Protein 1T6S (pdb70)

InterPro domains:
  IPR005234 Chromosome segregation/condensation protein ScpB [PF04079] (11-171)
  IPR005234 Chromosome segregation/condensation protein ScpB [PIRSF019345] (2-206)
  IPR005234 Chromosome segregation/condensation protein ScpB [PTHR34298] (2-202)
  IPR005234 Chromosome segregation/condensation protein ScpB [TIGR00281] (8-176)
  IPR036388 Winged helix-like DNA-binding domain superfamily [G3DSA:1.10.10.10] (1-85)
  IPR036388 Winged helix-like DNA-binding domain superfamily [G3DSA:1.10.10.10] (86-183)
  IPR036390 Winged helix DNA-binding domain superfamily [SSF46785] (4-84)
  IPR036390 Winged helix DNA-binding domain superfamily [SSF46785] (88-162)

Sequence (324 aa):
MQEQRQQLLRSLEALIFSSEEPVNLQTLSQITAHKFTPSELQEAVDELNRDYEATGRTFRIHAIAGGYRFLTEPEFADLVRQLLAPVIQRRLSRSMLEVLAVVAWHQPVTKGEIQQIRGASPDYSIDRLLARGLIEVRGRADSPGRPLQYGTTEVFLDLFHLMQEQRQQLLRSLEALIFSSEEPVNLQTLSQITAHKFTPSELQEAVDELNRDYEATGRTFRIHAIAGGYRFLTEPEFADLVRQLLAPVIQRRLSRSMLEVLAVVAWHQPVTKGEIQQIRGASPDYSIDRLLARGLIEVRGRADSPGRPLQYGTTEVFLDLFHL

CATH classification: 1.10.10.10 (+1 more: 1.10.10.10)

Solvent-accessible surface area: 19396 Å² total; per-residue (Å²): 201,140,133,130,87,77,105,29,7,160,39,0,60,55,44,3,135,79,40,173,135,67,13,57,47,120,51,0,22,146,100,28,96,55,194,15,72,100,80,61,2,62,108,0,1,52,48,10,30,154,68,12,117,82,90,53,112,59,54,34,7,61,52,8,108,56,7,19,34,39,28,73,44,104,143,59,52,97,114,35,86,110,141,58,2,48,79,107,33,16,137,71,3,76,18,2,0,65,0,0,6,18,0,0,54,73,3,44,3,6,104,40,80,4,67,147,85,67,64,44,91,87,59,162,0,12,72,47,0,64,88,54,28,6,4,74,20,46,11,103,9,123,51,137,80,124,51,42,35,10,0,5,12,119,86,0,18,98,65,3,119,75,200,140,133,130,84,77,104,28,8,162,36,0,62,55,45,3,133,78,38,172,135,67,15,57,46,119,51,0,22,149,100,29,97,54,195,16,71,101,80,62,1,62,109,1,1,51,48,11,30,153,69,13,117,84,90,52,112,59,55,36,7,62,52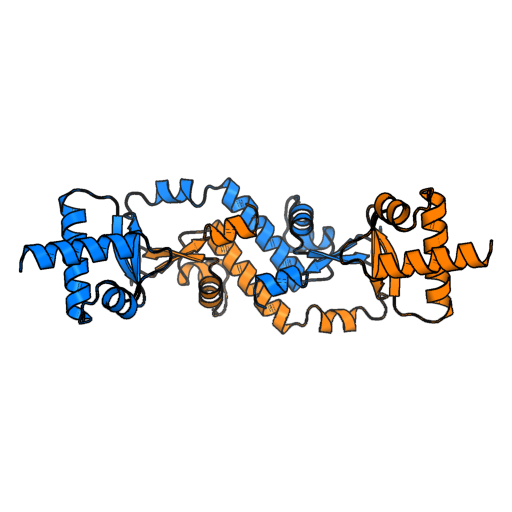,10,108,57,8,19,34,40,26,75,44,102,143,60,54,97,113,33,88,112,143,60,2,47,78,106,33,18,136,72,3,76,18,2,0,66,0,0,6,18,0,1,53,72,3,45,2,6,104,40,80,5,66,148,84,66,64,43,90,86,59,159,0,11,74,45,0,64,87,55,28,6,3,74,21,44,10,102,8,122,50,137,78,123,50,42,34,9,0,6,11,117,87,1,18,99,64,2,119,77

Foldseek 3Di:
DVVVLVVLLVLVCVPQAPDPDFAAPVRSCVVSVHPDDVVNVVVSQVVVQVVCVVVVHQWGWDQDPRGIHIDGHPVCVVVVCCVPPNPVNVVLVVLLVLLLVCQAPPPQAFPVRSCVVVVDPDDCSVVVCVVVQQKDWPAFDPDVPRGTGMHGDVVNCVVVVD/DVVLLVVLLVLVCVPQAPDPWFAAPVRSCVVSVHPDDVVNVVVSQVVVQVVCVVVVHQWGWDQDPRGIHIDGHPVCVVVVCCVPPNPVNVVLVVLLVLLLVCQAPVPQAFPVRSCVVVVDPDDCSVVVCVVVQQKDWPAFDPDVPRGTGMHGDVVNCVVVVD

Secondary structure (DSSP, 8-state):
-HHHHHHHHHHHHHHHHH-SS-B-HHHHHHHTT----HHHHHHHHHHHHHHHHHHT-SEEEEEETTEEEEEE-GGGHHHHHHHHS-HHHHHHHHHHHHHHHHHHHH-SEEHHHHHHHHT----SHHHHHHHTTSEEEEEE-SSTT--EEEEE-HHHHHHTT-/-HHHHHHHHHHHHHHHHH-SS-B-HHHHHHHHT----HHHHHHHHHHHHHHHHHHT-SEEEEEETTEEEEEE-GGGHHHHHHHHS-HHHHHHHHHHHHHHHHHHHH-SEEHHHHHHHHT----SHHHHHHHTTSEEEEEE-SSTT--EEEEE-HHHHHHTT-

Structure (mmCIF, N/CA/C/O backbone):
data_1T6S
#
_entry.id   1T6S
#
_cell.length_a   69.42
_cell.length_b   69.42
_cell.length_c   117.99
_cell.angle_alpha   90
_cell.angle_beta   90
_cell.angle_gamma   120
#
_symmetry.space_group_name_H-M   'P 62'
#
loop_
_entity.id
_entity.type
_entity.pdbx_description
1 polymer 'conserved hypothetical protein'
2 non-polymer 'NITRATE ION'
3 water water
#
loop_
_atom_site.group_PDB
_atom_site.id
_atom_site.type_symbol
_atom_site.label_atom_id
_atom_site.label_alt_id
_atom_site.label_comp_id
_atom_site.label_asym_id
_atom_site.label_entity_id
_atom_site.label_seq_id
_atom_site.pdbx_PDB_ins_code
_atom_site.Cartn_x
_atom_site.Cartn_y
_atom_site.Cartn_z
_atom_site.occupancy
_atom_site.B_iso_or_equiv
_atom_site.auth_seq_id
_atom_site.auth_comp_id
_atom_site.auth_asym_id
_atom_site.auth_atom_id
_atom_site.pdbx_PDB_model_num
ATOM 1 N N . MET A 1 1 ? -13.143 43.810 -6.727 1.00 73.50 1 MET A N 1
ATOM 2 C CA . MET A 1 1 ? -12.374 42.545 -6.930 1.00 73.81 1 MET A CA 1
ATOM 3 C C . MET A 1 1 ? -11.264 42.374 -5.902 1.00 72.49 1 MET A C 1
ATOM 4 O O . MET A 1 1 ? -10.648 41.309 -5.815 1.00 72.23 1 MET A O 1
ATOM 9 N N . GLN A 1 2 ? -11.012 43.422 -5.123 1.00 62.47 2 GLN A N 1
ATOM 10 C CA . GLN A 1 2 ? -9.984 43.377 -4.087 1.00 60.18 2 GLN A CA 1
ATOM 11 C C . GLN A 1 2 ? -10.420 42.391 -3.018 1.00 58.62 2 GLN A C 1
ATOM 12 O O . GLN A 1 2 ? -9.664 41.499 -2.646 1.00 57.93 2 GLN A O 1
ATOM 18 N N . GLU A 1 3 ? -11.649 42.563 -2.530 1.00 58.52 3 GLU A N 1
ATOM 19 C CA . GLU A 1 3 ? -12.207 41.694 -1.492 1.00 56.57 3 GLU A CA 1
ATOM 20 C C . GLU A 1 3 ? -12.230 40.232 -1.909 1.00 54.57 3 GLU A C 1
ATOM 21 O O . GLU A 1 3 ? -11.879 39.352 -1.119 1.00 53.69 3 GLU A O 1
ATOM 27 N N . GLN A 1 4 ? -12.665 39.985 -3.144 1.00 47.29 4 GLN A N 1
ATOM 28 C CA . GLN A 1 4 ? -12.727 38.630 -3.687 1.00 46.32 4 GLN A CA 1
ATOM 29 C C . GLN A 1 4 ? -11.311 38.059 -3.719 1.00 45.00 4 GLN A C 1
ATOM 30 O O . GLN A 1 4 ? -11.085 36.899 -3.367 1.00 43.22 4 GLN A O 1
ATOM 36 N N . ARG A 1 5 ? -10.352 38.885 -4.128 1.00 47.58 5 ARG A N 1
ATOM 37 C CA . ARG A 1 5 ? -8.965 38.445 -4.175 1.00 46.87 5 ARG A CA 1
ATOM 38 C C . ARG A 1 5 ? -8.519 38.109 -2.742 1.00 45.34 5 ARG A C 1
ATOM 39 O O . ARG A 1 5 ? -7.921 37.059 -2.501 1.00 43.21 5 ARG A O 1
ATOM 47 N N . GLN A 1 6 ? -8.852 38.973 -1.786 1.00 41.24 6 GLN A N 1
ATOM 48 C CA . GLN A 1 6 ? -8.449 38.744 -0.404 1.00 40.91 6 GLN A CA 1
ATOM 49 C C . GLN A 1 6 ? -9.104 37.499 0.201 1.00 39.22 6 GLN A C 1
ATOM 50 O O . GLN A 1 6 ? -8.480 36.774 0.972 1.00 36.60 6 GLN A O 1
ATOM 56 N N . GLN A 1 7 ? -10.360 37.258 -0.157 1.00 38.53 7 GLN A N 1
ATOM 57 C CA . GLN A 1 7 ? -11.073 36.103 0.355 1.00 39.13 7 GLN A CA 1
ATOM 58 C C . GLN A 1 7 ? -10.479 34.829 -0.261 1.00 36.04 7 GLN A C 1
ATOM 59 O O . GLN A 1 7 ? -10.327 33.816 0.412 1.00 33.76 7 GLN A O 1
ATOM 65 N N . LEU A 1 8 ? -10.135 34.897 -1.542 1.00 36.49 8 LEU A N 1
ATOM 66 C CA . LEU A 1 8 ? -9.537 33.770 -2.233 1.00 35.61 8 LEU A CA 1
ATOM 67 C C . LEU A 1 8 ? -8.177 33.478 -1.597 1.00 33.80 8 LEU A C 1
ATOM 68 O O . LEU A 1 8 ? -7.767 32.321 -1.458 1.00 30.60 8 LEU A O 1
ATOM 73 N N . LEU A 1 9 ? -7.479 34.539 -1.210 1.00 34.55 9 LEU A N 1
ATOM 74 C CA . LEU A 1 9 ? -6.170 34.385 -0.603 1.00 35.75 9 LEU A CA 1
ATOM 75 C C . LEU A 1 9 ? -6.342 33.699 0.755 1.00 35.13 9 LEU A C 1
ATOM 76 O O . LEU A 1 9 ? -5.593 32.773 1.090 1.00 31.09 9 LEU A O 1
ATOM 81 N N . ARG A 1 10 ? -7.343 34.137 1.516 1.00 29.28 10 ARG A N 1
ATOM 82 C CA . ARG A 1 10 ? -7.640 33.548 2.822 1.00 30.72 10 ARG A CA 1
ATOM 83 C C . ARG A 1 10 ? -8.016 32.067 2.700 1.00 27.83 10 ARG A C 1
ATOM 84 O O . ARG A 1 10 ? -7.635 31.237 3.541 1.00 28.09 10 ARG A O 1
ATOM 92 N N . SER A 1 11 ? -8.758 31.735 1.651 1.00 30.77 11 SER A N 1
ATOM 93 C CA . SER A 1 11 ? -9.140 30.341 1.418 1.00 29.05 11 SER A CA 1
ATOM 94 C C . SER A 1 11 ? -7.899 29.485 1.131 1.00 29.38 11 SER A C 1
ATOM 95 O O . SER A 1 11 ? -7.788 28.359 1.612 1.00 26.15 11 SER A O 1
ATOM 98 N N . LEU A 1 12 ? -6.976 30.008 0.328 1.00 27.96 12 LEU A N 1
ATOM 99 C CA . LEU A 1 12 ? -5.763 29.257 0.035 1.00 29.37 12 LEU A CA 1
ATOM 100 C C . LEU A 1 12 ? -5.010 29.001 1.330 1.00 27.49 12 LEU A C 1
ATOM 101 O O . LEU A 1 12 ? -4.546 27.883 1.583 1.00 28.29 12 LEU A O 1
ATOM 106 N N . GLU A 1 13 ? -4.873 30.038 2.149 1.00 27.54 13 GLU A N 1
ATOM 107 C CA . GLU A 1 13 ? -4.173 29.887 3.419 1.00 28.62 13 GLU A CA 1
ATOM 108 C C . GLU A 1 13 ? -4.787 28.783 4.282 1.00 28.47 13 GLU A C 1
ATOM 109 O O . GLU A 1 13 ? -4.078 27.894 4.797 1.00 28.08 13 GLU A O 1
ATOM 115 N N . ALA A 1 14 ? -6.106 28.841 4.434 1.00 25.50 14 ALA A N 1
ATOM 116 C CA . ALA A 1 14 ? -6.830 27.852 5.247 1.00 27.83 14 ALA A CA 1
ATOM 117 C C . ALA A 1 14 ? -6.653 26.424 4.726 1.00 25.47 14 ALA A C 1
ATOM 118 O O . ALA A 1 14 ? -6.497 25.495 5.509 1.00 25.59 14 ALA A O 1
ATOM 120 N N . LEU A 1 15 ? -6.682 26.254 3.406 1.00 27.84 15 LEU A N 1
ATOM 121 C CA . LEU A 1 15 ? -6.522 24.921 2.822 1.00 27.64 15 LEU A CA 1
ATOM 122 C C . LEU A 1 15 ? -5.089 24.403 3.016 1.00 27.82 15 LEU A C 1
ATOM 123 O O . LEU A 1 15 ? -4.880 23.290 3.510 1.00 27.87 15 LEU A O 1
ATOM 128 N N . ILE A 1 16 ? -4.103 25.218 2.649 1.00 25.86 16 ILE A N 1
ATOM 129 C CA . ILE A 1 16 ? -2.709 24.818 2.800 1.00 26.86 16 ILE A CA 1
ATOM 130 C C . ILE A 1 16 ? -2.385 24.585 4.276 1.00 28.13 16 ILE A C 1
ATOM 131 O O . ILE A 1 16 ? -1.676 23.644 4.637 1.00 28.22 16 ILE A O 1
ATOM 136 N N . PHE A 1 17 ? -2.920 25.435 5.139 1.00 26.89 17 PHE A N 1
ATOM 137 C CA . PHE A 1 17 ? -2.685 25.283 6.562 1.00 29.01 17 PHE A CA 1
ATOM 138 C C . PHE A 1 17 ? -3.323 24.013 7.142 1.00 29.35 17 PHE A C 1
ATOM 139 O O . PHE A 1 17 ? -2.708 23.335 7.954 1.00 30.72 17 PHE A O 1
ATOM 147 N N . SER A 1 18 ? -4.549 23.699 6.730 1.00 32.61 18 SER A N 1
ATOM 148 C CA . SER A 1 18 ? -5.269 22.523 7.218 1.00 34.78 18 SER A CA 1
ATOM 149 C C . SER A 1 18 ? -4.759 21.187 6.690 1.00 35.20 18 SER A C 1
ATOM 150 O O . SER A 1 18 ? -4.947 20.146 7.326 1.00 33.33 18 SER A O 1
ATOM 153 N N . SER A 1 19 ? -4.153 21.228 5.507 1.00 32.85 19 SER A N 1
ATOM 154 C CA . SER A 1 19 ? -3.644 20.048 4.828 1.00 31.07 19 SER A CA 1
ATOM 155 C C . SER A 1 19 ? -2.753 19.170 5.672 1.00 32.69 19 SER A C 1
ATOM 156 O O . SER A 1 19 ? -1.875 19.648 6.389 1.00 30.50 19 SER A O 1
ATOM 159 N N . GLU A 1 20 ? -2.981 17.868 5.577 1.00 36.64 20 GLU A N 1
ATOM 160 C CA . GLU A 1 20 ? -2.172 16.934 6.329 1.00 39.84 20 GLU A CA 1
ATOM 161 C C . GLU A 1 20 ? -1.204 16.325 5.326 1.00 41.32 20 GLU A C 1
ATOM 162 O O . GLU A 1 20 ? -0.504 15.360 5.621 1.00 43.95 20 GLU A O 1
ATOM 168 N N . GLU A 1 21 ? -1.175 16.930 4.136 1.00 4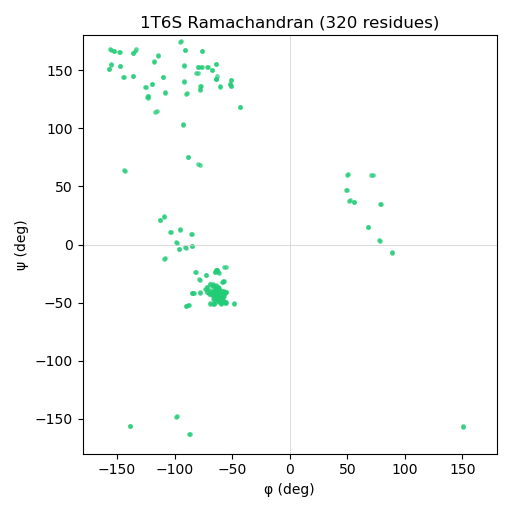2.50 21 GLU A N 1
ATOM 169 C CA . GLU A 1 21 ? -0.290 16.542 3.026 1.00 43.16 21 GLU A CA 1
ATOM 170 C C . GLU A 1 21 ? -0.106 17.746 2.095 1.00 41.14 21 GLU A C 1
ATOM 171 O O . GLU A 1 21 ? -0.984 18.598 2.007 1.00 41.62 21 GLU A O 1
ATOM 177 N N . PRO A 1 22 ? 1.044 17.839 1.399 1.00 38.36 22 PRO A N 1
ATOM 178 C CA . PRO A 1 22 ? 1.273 18.963 0.477 1.00 36.83 22 PRO A CA 1
ATOM 179 C C . PRO A 1 22 ? 0.073 19.053 -0.473 1.00 35.09 22 PRO A C 1
ATOM 180 O O . PRO A 1 22 ? -0.431 18.026 -0.945 1.00 32.56 22 PRO A O 1
ATOM 184 N N . VAL A 1 23 ? -0.389 20.270 -0.747 1.00 33.04 23 VAL A N 1
ATOM 185 C CA . VAL A 1 23 ? -1.556 20.451 -1.614 1.00 31.39 23 VAL A CA 1
ATOM 186 C C . VAL A 1 23 ? -1.128 21.026 -2.948 1.00 29.28 23 VAL A C 1
ATOM 187 O O . VAL A 1 23 ? -0.427 22.028 -2.989 1.00 28.70 23 VAL A O 1
ATOM 191 N N . ASN A 1 24 ? -1.591 20.423 -4.036 1.00 29.36 24 ASN A N 1
ATOM 192 C CA . ASN A 1 24 ? -1.223 20.891 -5.356 1.00 30.43 24 ASN A CA 1
ATOM 193 C C . ASN A 1 24 ? -2.210 21.855 -6.000 1.00 30.13 24 ASN A C 1
ATOM 194 O O . ASN A 1 24 ? -3.301 22.112 -5.484 1.00 29.50 24 ASN A O 1
ATOM 199 N N . LEU A 1 25 ? -1.806 22.374 -7.153 1.00 27.01 25 LEU A N 1
ATOM 200 C CA . LEU A 1 25 ? -2.617 23.300 -7.929 1.00 28.53 25 LEU A CA 1
ATOM 201 C C . LEU A 1 25 ? -3.989 22.708 -8.292 1.00 27.28 25 LEU A C 1
ATOM 202 O O . LEU A 1 25 ? -4.999 23.412 -8.280 1.00 27.34 25 LEU A O 1
ATOM 207 N N . GLN A 1 26 ? -4.024 21.426 -8.650 1.00 30.17 26 GLN A N 1
ATOM 208 C CA . GLN A 1 26 ? -5.288 20.784 -9.022 1.00 30.28 26 GLN A CA 1
ATOM 209 C C . GLN A 1 26 ? -6.301 20.787 -7.876 1.00 32.12 26 GLN A C 1
ATOM 210 O O . GLN A 1 26 ? -7.467 21.129 -8.061 1.00 33.36 26 GLN A O 1
ATOM 216 N N . THR A 1 27 ? -5.843 20.397 -6.694 1.00 30.43 27 THR A N 1
ATOM 217 C CA . THR A 1 27 ? -6.701 20.347 -5.526 1.00 31.35 27 THR A CA 1
ATOM 218 C C . THR A 1 27 ? -7.161 21.738 -5.088 1.00 31.08 27 THR A C 1
ATOM 219 O O . THR A 1 27 ? -8.347 21.956 -4.825 1.00 28.54 27 THR A O 1
ATOM 223 N N . LEU A 1 28 ? -6.230 22.681 -5.008 1.00 31.00 28 LEU A N 1
ATOM 224 C CA . LEU A 1 28 ? -6.591 24.037 -4.613 1.00 31.59 28 LEU A CA 1
ATOM 225 C C . LEU A 1 28 ? -7.581 24.705 -5.580 1.00 30.77 28 LEU A C 1
ATOM 226 O O . LEU A 1 28 ? -8.465 25.444 -5.140 1.00 33.32 28 LEU A O 1
ATOM 231 N N . SER A 1 29 ? -7.443 24.464 -6.884 1.00 27.50 29 SER A N 1
ATOM 232 C CA . SER A 1 29 ? -8.360 25.068 -7.860 1.00 28.57 29 SER A CA 1
ATOM 233 C C . SER A 1 29 ? -9.758 24.420 -7.791 1.00 27.94 29 SER A C 1
ATOM 234 O O . SER A 1 29 ? -10.770 25.100 -7.958 1.00 27.99 29 SER A O 1
ATOM 237 N N . GLN A 1 30 ? -9.811 23.115 -7.546 1.00 30.46 30 GLN A N 1
ATOM 238 C CA . GLN A 1 30 ? -11.100 22.424 -7.471 1.00 33.75 30 GLN A CA 1
ATOM 239 C C . GLN A 1 30 ? -11.902 22.860 -6.258 1.00 34.43 30 GLN A C 1
ATOM 240 O O . GLN A 1 30 ? -13.103 23.095 -6.353 1.00 36.54 30 GLN A O 1
ATOM 246 N N . ILE A 1 31 ? -11.243 22.976 -5.111 1.00 36.87 31 ILE A N 1
ATOM 247 C CA . ILE A 1 31 ? -11.957 23.352 -3.893 1.00 36.84 31 ILE A CA 1
ATOM 248 C C . ILE A 1 31 ? -12.383 24.825 -3.842 1.00 36.97 31 ILE A C 1
ATOM 249 O O . ILE A 1 31 ? -13.475 25.141 -3.375 1.00 38.27 31 ILE A O 1
ATOM 254 N N . THR A 1 32 ? -11.538 25.721 -4.337 1.00 31.82 32 THR A N 1
ATOM 255 C CA . THR A 1 32 ? -11.867 27.143 -4.333 1.00 30.97 32 THR A CA 1
ATOM 256 C C . THR A 1 32 ? -12.698 27.510 -5.563 1.00 31.38 32 THR A C 1
ATOM 257 O O . THR A 1 32 ? -13.104 28.660 -5.734 1.00 32.29 32 THR A O 1
ATOM 261 N N . ALA A 1 33 ? -12.957 26.519 -6.413 1.00 37.52 33 ALA A N 1
ATOM 262 C CA . ALA A 1 33 ? -13.719 26.731 -7.635 1.00 39.04 33 ALA A CA 1
ATOM 263 C C . ALA A 1 33 ? -13.125 27.903 -8.421 1.00 40.25 33 ALA A C 1
ATOM 264 O O . ALA A 1 33 ? -13.863 28.698 -9.011 1.00 40.91 33 ALA A O 1
ATOM 266 N N . HIS A 1 34 ? -11.795 28.006 -8.409 1.00 33.68 34 HIS A N 1
ATOM 267 C CA . HIS A 1 34 ? -11.061 29.052 -9.137 1.00 35.20 34 HIS A CA 1
ATOM 268 C C . HIS A 1 34 ? -10.057 28.392 -10.085 1.00 34.51 34 HIS A C 1
ATOM 269 O O . HIS A 1 34 ? -9.248 27.570 -9.651 1.00 32.24 34 HIS A O 1
ATOM 276 N N . LYS A 1 35 ? -10.115 28.757 -11.367 1.00 36.86 35 LYS A N 1
ATOM 277 C CA . LYS A 1 35 ? -9.215 28.202 -12.377 1.00 37.87 35 LYS A CA 1
ATOM 278 C C . LYS A 1 35 ? -7.818 28.823 -12.343 1.00 39.35 35 LYS A C 1
ATOM 279 O O . LYS A 1 35 ? -7.417 29.547 -13.261 1.00 38.44 35 LYS A O 1
ATOM 285 N N . PHE A 1 36 ? -7.088 28.524 -11.276 1.00 38.87 36 PHE A N 1
ATOM 286 C CA . PHE A 1 36 ? -5.729 29.013 -11.082 1.00 39.93 36 PHE A CA 1
ATOM 287 C C . PHE A 1 36 ? -4.741 28.593 -12.145 1.00 40.02 36 PHE A C 1
ATOM 288 O O . PHE A 1 36 ? -4.713 27.433 -12.539 1.00 41.08 36 PHE A O 1
ATOM 296 N N . THR A 1 37 ? -3.919 29.541 -12.592 1.00 39.38 37 THR A N 1
ATOM 297 C CA . THR A 1 37 ? -2.853 29.233 -13.537 1.00 39.82 37 THR A CA 1
ATOM 298 C C . THR A 1 37 ? -1.672 28.930 -12.592 1.00 40.67 37 THR A C 1
ATOM 299 O O . THR A 1 37 ? -1.653 29.396 -11.450 1.00 39.57 37 THR A O 1
ATOM 303 N N . PRO A 1 38 ? -0.697 28.122 -13.036 1.00 45.47 38 PRO A N 1
ATOM 304 C CA . PRO A 1 38 ? 0.443 27.812 -12.164 1.00 44.96 38 PRO A CA 1
ATOM 305 C C . PRO A 1 38 ? 1.185 29.060 -11.703 1.00 45.28 38 PRO A C 1
ATOM 306 O O . PRO A 1 38 ? 1.726 29.112 -10.593 1.00 42.95 38 PRO A O 1
ATOM 310 N N . SER A 1 39 ? 1.181 30.079 -12.551 1.00 38.99 39 SER A N 1
ATOM 311 C CA . SER A 1 39 ? 1.844 31.318 -12.228 1.00 39.75 39 SER A CA 1
ATOM 312 C C . SER A 1 39 ? 0.996 32.141 -11.256 1.00 38.77 39 SER A C 1
ATOM 313 O O . SER A 1 39 ? 1.517 32.744 -10.310 1.00 36.68 39 SER A O 1
ATOM 316 N N . GLU A 1 40 ? -0.314 32.164 -11.488 1.00 35.14 40 GLU A N 1
ATOM 317 C CA . GLU A 1 40 ? -1.224 32.903 -10.616 1.00 34.38 40 GLU A CA 1
ATOM 318 C C . GLU A 1 40 ? -1.208 32.327 -9.201 1.00 33.04 40 GLU A C 1
ATOM 319 O O . GLU A 1 40 ? -1.217 33.075 -8.228 1.00 31.45 40 GLU A O 1
ATOM 325 N N . LEU A 1 41 ? -1.149 30.999 -9.083 1.00 34.94 41 LEU A N 1
ATOM 326 C CA . LEU A 1 41 ? -1.147 30.362 -7.763 1.00 33.22 41 LEU A CA 1
ATOM 327 C C . LEU A 1 41 ? 0.108 30.706 -6.975 1.00 31.80 41 LEU A C 1
ATOM 328 O O . LEU A 1 41 ? 0.051 30.986 -5.776 1.00 30.00 41 LEU A O 1
ATOM 333 N N . GLN A 1 42 ? 1.250 30.663 -7.646 1.00 33.30 42 GLN A N 1
ATOM 334 C CA . GLN A 1 42 ? 2.512 30.970 -6.987 1.00 33.62 42 GLN A CA 1
ATOM 335 C C . GLN A 1 42 ? 2.541 32.421 -6.522 1.00 33.48 42 GLN A C 1
ATOM 336 O O . GLN A 1 42 ? 3.120 32.734 -5.480 1.00 33.25 42 GLN A O 1
ATOM 342 N N . GLU A 1 43 ? 1.915 33.297 -7.312 1.00 34.73 43 GLU A N 1
ATOM 343 C CA . GLU A 1 43 ? 1.835 34.734 -7.017 1.00 34.46 43 GLU A CA 1
ATOM 344 C C . GLU A 1 43 ? 0.976 34.973 -5.777 1.00 33.12 43 GLU A C 1
ATOM 345 O O . GLU A 1 43 ? 1.245 35.880 -4.993 1.00 30.65 43 GLU A O 1
ATOM 351 N N . ALA A 1 44 ? -0.067 34.163 -5.603 1.00 31.81 44 ALA A N 1
ATOM 352 C CA . ALA A 1 44 ? -0.943 34.303 -4.441 1.00 30.44 44 ALA A CA 1
ATOM 353 C C . ALA A 1 44 ? -0.176 33.815 -3.220 1.00 29.33 44 ALA A C 1
ATOM 354 O O . ALA A 1 44 ? -0.248 34.409 -2.147 1.00 29.70 44 ALA A O 1
ATOM 356 N N . VAL A 1 45 ? 0.565 32.727 -3.392 1.00 28.56 45 VAL A N 1
ATOM 357 C CA . VAL A 1 45 ? 1.353 32.175 -2.308 1.00 28.67 45 VAL A CA 1
ATOM 358 C C . VAL A 1 45 ? 2.433 33.174 -1.898 1.00 29.04 45 VAL A C 1
ATOM 359 O O . VAL A 1 45 ? 2.690 33.341 -0.711 1.00 28.49 45 VAL A O 1
ATOM 363 N N . ASP A 1 46 ? 3.059 33.836 -2.877 1.00 30.24 46 ASP A N 1
ATOM 364 C CA . ASP A 1 46 ? 4.092 34.839 -2.581 1.00 30.82 46 ASP A CA 1
ATOM 365 C C . ASP A 1 46 ? 3.523 35.961 -1.715 1.00 30.60 46 ASP A C 1
ATOM 366 O O . ASP A 1 46 ? 4.178 36.403 -0.771 1.00 33.08 46 ASP A O 1
ATOM 371 N N . GLU A 1 47 ? 2.314 36.423 -2.037 1.00 31.05 47 GLU A N 1
ATOM 372 C CA . GLU A 1 47 ? 1.683 37.493 -1.262 1.00 33.30 47 GLU A CA 1
ATOM 373 C C . GLU A 1 47 ? 1.485 37.077 0.196 1.00 33.85 47 GLU A C 1
ATOM 374 O O . GLU A 1 47 ? 1.784 37.848 1.112 1.00 32.80 47 GLU A O 1
ATOM 380 N N . LEU A 1 48 ? 0.993 35.856 0.409 1.00 29.73 48 LEU A N 1
ATOM 381 C CA . LEU A 1 48 ? 0.791 35.360 1.764 1.00 28.53 48 LEU A CA 1
ATOM 382 C C . LEU A 1 48 ? 2.147 35.357 2.483 1.00 28.18 48 LEU A C 1
ATOM 383 O O . LEU A 1 48 ? 2.263 35.866 3.601 1.00 30.07 48 LEU A O 1
ATOM 388 N N . ASN A 1 49 ? 3.165 34.778 1.851 1.00 26.28 49 ASN A N 1
ATOM 389 C CA . ASN A 1 49 ? 4.497 34.739 2.460 1.00 28.55 49 ASN A CA 1
ATOM 390 C C . ASN A 1 49 ? 4.995 36.159 2.755 1.00 29.29 49 ASN A C 1
ATOM 391 O O . ASN A 1 49 ? 5.716 36.378 3.731 1.00 28.65 49 ASN A O 1
ATOM 396 N N . ARG A 1 50 ? 4.611 37.125 1.923 1.00 37.24 50 ARG A N 1
ATOM 397 C CA . ARG A 1 50 ? 5.016 38.504 2.181 1.00 38.40 50 ARG A CA 1
ATOM 398 C C . ARG A 1 50 ? 4.333 39.005 3.459 1.00 38.90 50 ARG A C 1
ATOM 399 O O . ARG A 1 50 ? 4.960 39.691 4.277 1.00 38.75 50 ARG A O 1
ATOM 407 N N . ASP A 1 51 ? 3.064 38.648 3.652 1.00 35.68 51 ASP A N 1
ATOM 408 C CA . ASP A 1 51 ? 2.341 39.049 4.864 1.00 37.19 51 ASP A CA 1
ATOM 409 C C . ASP A 1 51 ? 2.922 38.391 6.118 1.00 35.75 51 ASP A C 1
ATOM 410 O O . ASP A 1 51 ? 2.919 38.993 7.199 1.00 34.01 51 ASP A O 1
ATOM 415 N N . TYR A 1 52 ? 3.397 37.150 5.975 1.00 33.90 52 TYR A N 1
ATOM 416 C CA . TYR A 1 52 ? 3.999 36.416 7.102 1.00 32.79 52 TYR A CA 1
ATOM 417 C C . TYR A 1 52 ? 5.279 37.134 7.516 1.00 32.93 52 TYR A C 1
ATOM 418 O O . TYR A 1 52 ? 5.557 37.310 8.704 1.00 34.94 52 TYR A O 1
ATOM 427 N N . GLU A 1 53 ? 6.062 37.536 6.523 1.00 29.85 53 GLU A N 1
ATOM 428 C CA . GLU A 1 53 ? 7.297 38.260 6.784 1.00 30.77 53 GLU A CA 1
ATOM 429 C C . GLU A 1 53 ? 6.979 39.599 7.456 1.00 29.57 53 GLU A C 1
ATOM 430 O O . GLU A 1 53 ? 7.628 39.985 8.420 1.00 30.64 53 GLU A O 1
ATOM 436 N N . ALA A 1 54 ? 5.960 40.279 6.942 1.00 36.22 54 ALA A N 1
ATOM 437 C CA . ALA A 1 54 ? 5.524 41.583 7.437 1.00 36.67 54 ALA A CA 1
ATOM 438 C C . ALA A 1 54 ? 5.017 41.610 8.881 1.00 37.39 54 ALA A C 1
ATOM 439 O O . ALA A 1 54 ? 5.345 42.529 9.639 1.00 36.67 54 ALA A O 1
ATOM 441 N N . THR A 1 55 ? 4.212 40.615 9.248 1.00 32.09 55 THR A N 1
ATOM 442 C CA . THR A 1 55 ? 3.634 40.530 10.583 1.00 31.54 55 THR A CA 1
ATOM 443 C C . THR A 1 55 ? 4.501 39.753 11.585 1.00 31.21 55 THR A C 1
ATOM 444 O O . THR A 1 55 ? 4.156 39.649 12.759 1.00 32.43 55 THR A O 1
ATOM 448 N N . GLY A 1 56 ? 5.624 39.213 11.125 1.00 32.69 56 GLY A N 1
ATOM 449 C CA . GLY A 1 56 ? 6.515 38.504 12.023 1.00 33.13 56 GLY A CA 1
ATOM 450 C C . GLY A 1 56 ? 6.135 37.080 12.383 1.00 33.55 56 GLY A C 1
ATOM 451 O O . GLY A 1 56 ? 6.389 36.642 13.506 1.00 32.71 56 GLY A O 1
ATOM 452 N N . ARG A 1 57 ? 5.540 36.359 11.437 1.00 33.20 57 ARG A N 1
ATOM 453 C CA . ARG A 1 57 ? 5.146 34.966 11.656 1.00 33.44 57 ARG A CA 1
ATOM 454 C C . ARG A 1 57 ? 6.384 34.066 11.590 1.00 32.68 57 ARG A C 1
ATOM 455 O O . ARG A 1 57 ? 7.366 34.384 10.921 1.00 30.51 57 ARG A O 1
ATOM 463 N N . THR A 1 58 ? 6.330 32.935 12.284 1.00 31.45 58 THR A N 1
ATOM 464 C CA . THR A 1 58 ? 7.465 32.017 12.335 1.00 31.32 58 THR A CA 1
ATOM 465 C C . THR A 1 58 ? 7.414 30.873 11.323 1.00 30.62 58 THR A C 1
ATOM 466 O O . THR A 1 58 ? 8.184 29.916 11.418 1.00 30.77 58 THR A O 1
ATOM 470 N N . PHE A 1 59 ? 6.509 30.980 10.356 1.00 31.24 59 PHE A N 1
ATOM 471 C CA . PHE A 1 59 ? 6.359 29.952 9.332 1.00 31.32 59 PHE A CA 1
ATOM 472 C C . PHE A 1 59 ? 6.208 30.550 7.933 1.00 31.94 59 PHE A C 1
ATOM 473 O O . PHE A 1 59 ? 5.936 31.747 7.776 1.00 31.97 59 PHE A O 1
ATOM 481 N N . ARG A 1 60 ? 6.387 29.705 6.923 1.00 28.72 60 ARG A N 1
ATOM 482 C CA . ARG A 1 60 ? 6.281 30.124 5.520 1.00 30.32 60 ARG A CA 1
ATOM 483 C C . ARG A 1 60 ? 5.753 28.989 4.677 1.00 30.81 60 ARG A C 1
ATOM 484 O O . ARG A 1 60 ? 5.941 27.820 5.015 1.00 30.60 60 ARG A O 1
ATOM 492 N N . ILE A 1 61 ? 5.100 29.340 3.573 1.00 29.27 61 ILE A N 1
ATOM 493 C CA . ILE A 1 61 ? 4.604 28.339 2.641 1.00 29.64 61 ILE A CA 1
ATOM 494 C C . ILE A 1 61 ? 5.720 28.054 1.616 1.00 30.37 61 ILE A C 1
ATOM 495 O O . ILE A 1 61 ? 6.306 28.971 1.032 1.00 28.82 61 ILE A O 1
ATOM 500 N N . HIS A 1 62 ? 6.004 26.769 1.423 1.00 29.14 62 HIS A N 1
ATOM 501 C CA . HIS A 1 62 ? 7.026 26.293 0.500 1.00 32.36 62 HIS A CA 1
ATOM 502 C C . HIS A 1 62 ? 6.454 25.393 -0.601 1.00 33.65 62 HIS A C 1
ATOM 503 O O . HIS A 1 62 ? 5.610 24.515 -0.353 1.00 33.45 62 HIS A O 1
ATOM 510 N N . ALA A 1 63 ? 6.940 25.607 -1.817 1.00 39.47 63 ALA A N 1
ATOM 511 C CA . ALA A 1 63 ? 6.531 24.821 -2.969 1.00 42.62 63 ALA A CA 1
ATOM 512 C C . ALA A 1 63 ? 7.532 23.683 -3.092 1.00 44.56 63 ALA A C 1
ATOM 513 O O . ALA A 1 63 ? 8.659 23.892 -3.550 1.00 44.73 63 ALA A O 1
ATOM 515 N N . ILE A 1 64 ? 7.139 22.487 -2.668 1.00 39.63 64 ILE A N 1
ATOM 516 C CA . ILE A 1 64 ? 8.035 21.334 -2.759 1.00 42.39 64 ILE A CA 1
ATOM 517 C C . ILE A 1 64 ? 7.446 20.304 -3.717 1.00 43.46 64 ILE A C 1
ATOM 518 O O . ILE A 1 64 ? 6.386 19.745 -3.451 1.00 43.38 64 ILE A O 1
ATOM 523 N N . ALA A 1 65 ? 8.126 20.072 -4.840 1.00 54.80 65 ALA A N 1
ATOM 524 C CA . ALA A 1 65 ? 7.677 19.092 -5.838 1.00 55.47 65 ALA A CA 1
ATOM 525 C C . ALA A 1 65 ? 6.207 19.218 -6.243 1.00 55.83 65 ALA A C 1
ATOM 526 O O . ALA A 1 65 ? 5.482 18.217 -6.297 1.00 56.22 65 ALA A O 1
ATOM 528 N N . GLY A 1 66 ? 5.765 20.439 -6.523 1.00 59.64 66 GLY A N 1
ATOM 529 C CA . GLY A 1 66 ? 4.385 20.631 -6.930 1.00 58.42 66 GLY A CA 1
ATOM 530 C C . GLY A 1 66 ? 3.353 20.608 -5.816 1.00 57.81 66 GLY A C 1
ATOM 531 O O . GLY A 1 66 ? 2.156 20.687 -6.095 1.00 59.72 66 GLY A O 1
ATOM 532 N N . GLY A 1 67 ? 3.800 20.485 -4.566 1.00 47.29 67 GLY A N 1
ATOM 533 C CA . GLY A 1 67 ? 2.886 20.486 -3.436 1.00 43.25 67 GLY A CA 1
ATOM 534 C C . GLY A 1 67 ? 3.256 21.593 -2.458 1.00 40.87 67 GLY A C 1
ATOM 535 O O . GLY A 1 67 ? 4.417 21.698 -2.054 1.00 39.71 67 GLY A O 1
ATOM 536 N N . TYR A 1 68 ? 2.295 22.436 -2.085 1.00 33.97 68 TYR A N 1
ATOM 537 C CA . TYR A 1 68 ? 2.585 23.512 -1.137 1.00 34.16 68 TYR A CA 1
ATOM 538 C C . TYR A 1 68 ? 2.317 23.080 0.298 1.00 32.02 68 TYR A C 1
ATOM 539 O O . TYR A 1 68 ? 1.343 22.383 0.566 1.00 29.97 68 TYR A O 1
ATOM 548 N N . ARG A 1 69 ? 3.186 23.487 1.218 1.00 29.50 69 ARG A N 1
ATOM 549 C CA . ARG A 1 69 ? 2.982 23.179 2.639 1.00 31.26 69 ARG A CA 1
ATOM 550 C C . ARG A 1 69 ? 3.695 24.216 3.496 1.00 30.30 69 ARG A C 1
ATOM 551 O O . ARG A 1 69 ? 4.644 24.857 3.048 1.00 30.44 69 ARG A O 1
ATOM 559 N N . PHE A 1 70 ? 3.219 24.385 4.722 1.00 33.15 70 PHE A N 1
ATOM 560 C CA . PHE A 1 70 ? 3.827 25.304 5.671 1.00 34.21 70 PHE A CA 1
ATOM 561 C C . PHE A 1 70 ? 5.020 24.622 6.305 1.00 36.09 70 PHE A C 1
ATOM 562 O O . PHE A 1 70 ? 5.020 23.403 6.487 1.00 38.11 70 PHE A O 1
ATOM 570 N N . LEU A 1 71 ? 6.033 25.410 6.637 1.00 32.85 71 LEU A N 1
ATOM 571 C CA . LEU A 1 71 ? 7.234 24.917 7.316 1.00 32.68 71 LEU A CA 1
ATOM 572 C C . LEU A 1 71 ? 7.669 26.035 8.264 1.00 32.30 71 LEU A C 1
ATOM 573 O O . LEU A 1 71 ? 7.512 27.212 7.934 1.00 30.99 71 LEU A O 1
ATOM 578 N N . THR A 1 72 ? 8.183 25.690 9.443 1.00 29.30 72 THR A N 1
ATOM 579 C CA . THR A 1 72 ? 8.632 26.732 10.370 1.00 33.12 72 THR A CA 1
ATOM 580 C C . THR A 1 72 ? 10.012 27.221 9.923 1.00 32.55 72 THR A C 1
ATOM 581 O O . THR A 1 72 ? 10.762 26.484 9.283 1.00 31.64 72 THR A O 1
ATOM 585 N N . GLU A 1 73 ? 10.323 28.466 10.260 1.00 32.56 73 GLU A N 1
ATOM 586 C CA . GLU A 1 73 ? 11.582 29.101 9.895 1.00 35.58 73 GLU A CA 1
ATOM 587 C C . GLU A 1 73 ? 12.807 28.431 10.524 1.00 36.16 73 GLU A C 1
ATOM 588 O O . GLU A 1 73 ? 12.770 27.989 11.671 1.00 34.12 73 GLU A O 1
ATOM 594 N N . PRO A 1 74 ? 13.920 28.359 9.771 1.00 43.76 74 PRO A N 1
ATOM 595 C CA . PRO A 1 74 ? 15.156 27.736 10.265 1.00 44.17 74 PRO A CA 1
ATOM 596 C C . PRO A 1 74 ? 15.644 28.326 11.568 1.00 43.64 74 PRO A C 1
ATOM 597 O O . PRO A 1 74 ? 16.416 27.702 12.294 1.00 44.38 74 PRO A O 1
ATOM 601 N N . GLU A 1 75 ? 15.167 29.523 11.883 1.00 45.13 75 GLU A N 1
ATOM 602 C CA . GLU A 1 75 ? 15.562 30.172 13.125 1.00 46.32 75 GLU A CA 1
ATOM 603 C C . GLU A 1 75 ? 15.134 29.370 14.353 1.00 46.94 75 GLU A C 1
ATOM 604 O O . GLU A 1 75 ? 15.721 29.502 15.432 1.00 46.40 75 GLU A O 1
ATOM 610 N N . PHE A 1 76 ? 14.107 28.540 14.203 1.00 43.84 76 PHE A N 1
ATOM 611 C CA . PHE A 1 76 ? 13.649 27.748 15.343 1.00 41.80 76 PHE A CA 1
ATOM 612 C C . PHE A 1 76 ? 13.890 26.263 15.149 1.00 41.44 76 PHE A C 1
ATOM 613 O O . PHE A 1 76 ? 13.248 25.432 15.794 1.00 41.85 76 PHE A O 1
ATOM 621 N N . ALA A 1 77 ? 14.824 25.934 14.267 1.00 35.87 77 ALA A N 1
ATOM 622 C CA . ALA A 1 77 ? 15.144 24.543 13.979 1.00 37.67 77 ALA A CA 1
ATOM 623 C C . ALA A 1 77 ? 15.533 23.740 15.209 1.00 37.94 77 ALA A C 1
ATOM 624 O O . ALA A 1 77 ? 15.122 22.591 15.351 1.00 37.84 77 ALA A O 1
ATOM 626 N N . ASP A 1 78 ? 16.313 24.335 16.106 1.00 46.76 78 ASP A N 1
ATOM 627 C CA . ASP A 1 78 ? 16.729 23.609 17.299 1.00 47.72 78 ASP A CA 1
ATOM 628 C C . ASP A 1 78 ? 15.551 23.291 18.208 1.00 45.96 78 ASP A C 1
ATOM 629 O O . ASP A 1 78 ? 15.469 22.196 18.776 1.00 45.37 78 ASP A O 1
ATOM 634 N N . LEU A 1 79 ? 14.640 24.246 18.347 1.00 37.51 79 LEU A N 1
ATOM 635 C CA . LEU A 1 79 ? 13.461 24.050 19.190 1.00 34.85 79 LEU A CA 1
ATOM 636 C C . LEU A 1 79 ? 12.569 22.966 18.599 1.00 33.06 79 LEU A C 1
ATOM 637 O O . LEU A 1 79 ? 12.082 22.096 19.320 1.00 32.66 79 LEU A O 1
ATOM 642 N N . VAL A 1 80 ? 12.370 23.016 17.285 1.00 30.78 80 VAL A N 1
ATOM 643 C CA . VAL A 1 80 ? 11.540 22.032 16.612 1.00 33.25 80 VAL A CA 1
ATOM 644 C C . VAL A 1 80 ? 12.132 20.632 16.765 1.00 35.05 80 VAL A C 1
ATOM 645 O O . VAL A 1 80 ? 11.405 19.636 16.944 1.00 33.16 80 VAL A O 1
ATOM 649 N N . ARG A 1 81 ? 13.459 20.560 16.733 1.00 34.71 81 ARG A N 1
ATOM 650 C CA . ARG A 1 81 ? 14.130 19.275 16.877 1.00 37.51 81 ARG A CA 1
ATOM 651 C C . ARG A 1 81 ? 13.832 18.686 18.260 1.00 35.52 81 ARG A C 1
ATOM 652 O O . ARG A 1 81 ? 13.532 17.502 18.383 1.00 35.67 81 ARG A O 1
ATOM 660 N N . GLN A 1 82 ? 13.897 19.511 19.299 1.00 37.77 82 GLN A N 1
ATOM 661 C CA . GLN A 1 82 ? 13.621 19.021 20.643 1.00 36.86 82 GLN A CA 1
ATOM 662 C C . GLN A 1 82 ? 12.188 18.545 20.832 1.00 37.21 82 GLN A C 1
ATOM 663 O O . GLN A 1 82 ? 11.913 17.744 21.727 1.00 37.80 82 GLN A O 1
ATOM 669 N N . LEU A 1 83 ? 11.284 19.023 19.983 1.00 33.28 83 LEU A N 1
ATOM 670 C CA . LEU A 1 83 ? 9.883 18.655 20.066 1.00 30.09 83 LEU A CA 1
ATOM 671 C C . LEU A 1 83 ? 9.545 17.419 19.242 1.00 29.96 83 LEU A C 1
ATOM 672 O O . LEU A 1 83 ? 8.964 16.463 19.747 1.00 28.37 83 LEU A O 1
ATOM 677 N N . LEU A 1 84 ? 9.904 17.448 17.964 1.00 29.83 84 LEU A N 1
ATOM 678 C CA . LEU A 1 84 ? 9.607 16.341 17.059 1.00 30.76 84 LEU A CA 1
ATOM 679 C C . LEU A 1 84 ? 10.534 15.139 17.198 1.00 30.85 84 LEU A C 1
ATOM 680 O O . LEU A 1 84 ? 10.117 14.005 16.955 1.00 31.64 84 LEU A O 1
ATOM 685 N N . ALA A 1 85 ? 11.778 15.392 17.589 1.00 29.53 85 ALA A N 1
ATOM 686 C CA . ALA A 1 85 ? 12.764 14.327 17.705 1.00 31.76 85 ALA A CA 1
ATOM 687 C C . ALA A 1 85 ? 13.740 14.474 18.868 1.00 32.58 85 ALA A C 1
ATOM 688 O O . ALA A 1 85 ? 14.945 14.627 18.659 1.00 32.15 85 ALA A O 1
ATOM 690 N N . PRO A 1 86 ? 13.241 14.438 20.115 1.00 35.43 86 PRO A N 1
ATOM 691 C CA . PRO A 1 86 ? 14.159 14.570 21.250 1.00 37.32 86 PRO A CA 1
ATOM 692 C C . PRO A 1 86 ? 15.128 13.371 21.260 1.00 38.38 86 PRO A C 1
ATOM 693 O O . PRO A 1 86 ? 14.800 12.317 20.716 1.00 36.18 86 PRO A O 1
ATOM 697 N N . VAL A 1 87 ? 16.306 13.544 21.868 1.00 38.92 87 VAL A N 1
ATOM 698 C CA . VAL A 1 87 ? 17.346 12.504 21.925 1.00 41.21 87 VAL A CA 1
ATOM 699 C C . VAL A 1 87 ? 16.893 11.108 22.360 1.00 41.17 87 VAL A C 1
ATOM 700 O O . VAL A 1 87 ? 17.190 10.116 21.688 1.00 41.18 87 VAL A O 1
ATOM 704 N N . ILE A 1 88 ? 16.190 11.032 23.488 1.00 38.81 88 ILE A N 1
ATOM 705 C CA . ILE A 1 88 ? 15.721 9.752 24.017 1.00 38.90 88 ILE A CA 1
ATOM 706 C C . ILE A 1 88 ? 14.809 9.043 23.035 1.00 39.06 88 ILE A C 1
ATOM 707 O O . ILE A 1 88 ? 14.896 7.822 22.848 1.00 36.27 88 ILE A O 1
ATOM 712 N N . GLN A 1 89 ? 13.916 9.806 22.417 1.00 38.57 89 GLN A N 1
ATOM 713 C CA . GLN A 1 89 ? 13.001 9.240 21.438 1.00 37.47 89 GLN A CA 1
ATOM 714 C C . GLN A 1 89 ? 13.819 8.705 20.260 1.00 36.90 89 GLN A C 1
ATOM 715 O O . GLN A 1 89 ? 13.540 7.625 19.747 1.00 34.85 89 GLN A O 1
ATOM 721 N N . ARG A 1 90 ? 14.844 9.454 19.853 1.00 33.83 90 ARG A N 1
ATOM 722 C CA . ARG A 1 90 ? 15.685 9.042 18.730 1.00 34.51 90 ARG A CA 1
ATOM 723 C C . ARG A 1 90 ? 16.434 7.739 19.046 1.00 33.16 90 ARG A C 1
ATOM 724 O O . ARG A 1 90 ? 16.572 6.879 18.183 1.00 30.60 90 ARG A O 1
ATOM 732 N N . ARG A 1 91 ? 16.921 7.611 20.280 1.00 35.06 91 ARG A N 1
ATOM 733 C CA . ARG A 1 91 ? 17.626 6.408 20.728 1.00 36.47 91 ARG A CA 1
ATOM 734 C C . ARG A 1 91 ? 16.711 5.186 20.635 1.00 35.02 91 ARG A C 1
ATOM 735 O O . ARG A 1 91 ? 17.101 4.150 20.095 1.00 35.02 91 ARG A O 1
ATOM 743 N N . LEU A 1 92 ? 15.493 5.303 21.160 1.00 33.37 92 LEU A N 1
ATOM 744 C CA . LEU A 1 92 ? 14.536 4.192 21.093 1.00 32.85 92 LEU A CA 1
ATOM 745 C C . LEU A 1 92 ? 14.258 3.830 19.636 1.00 30.62 92 LEU A C 1
ATOM 746 O O . LEU A 1 92 ? 14.341 2.660 19.246 1.00 30.78 92 LEU A O 1
ATOM 751 N N . SER A 1 93 ? 13.920 4.834 18.833 1.00 27.68 93 SER A N 1
ATOM 752 C CA . SER A 1 93 ? 13.655 4.615 17.415 1.00 28.49 93 SER A CA 1
ATOM 753 C C . SER A 1 93 ? 14.828 3.950 16.679 1.00 28.52 93 SER A C 1
ATOM 754 O O . SER A 1 93 ? 14.647 2.960 15.966 1.00 28.44 93 SER A O 1
ATOM 757 N N . ARG A 1 94 ? 16.028 4.499 16.843 1.00 29.77 94 ARG A N 1
ATOM 758 C CA . ARG A 1 94 ? 17.197 3.959 16.162 1.00 30.46 94 ARG A CA 1
ATOM 759 C C . ARG A 1 94 ? 17.494 2.515 16.557 1.00 30.68 94 ARG A C 1
ATOM 760 O O . ARG A 1 94 ? 17.703 1.656 15.699 1.00 29.81 94 ARG A O 1
ATOM 768 N N . SER A 1 95 ? 17.518 2.252 17.857 1.00 30.04 95 SER A N 1
ATOM 769 C CA . SER A 1 95 ? 17.817 0.917 18.333 1.00 30.65 95 SER A CA 1
ATOM 770 C C . SER A 1 95 ? 16.806 -0.089 17.799 1.00 30.06 95 SER A C 1
ATOM 771 O O . SER A 1 95 ? 17.195 -1.139 17.292 1.00 28.61 95 SER A O 1
ATOM 774 N N . MET A 1 96 ? 15.516 0.227 17.879 1.00 27.17 96 MET A N 1
ATOM 775 C CA . MET A 1 96 ? 14.519 -0.703 17.373 1.00 28.88 96 MET A CA 1
ATOM 776 C C . MET A 1 96 ? 14.705 -0.969 15.885 1.00 28.01 96 MET A C 1
ATOM 777 O O . MET A 1 96 ? 14.606 -2.114 15.434 1.00 26.14 96 MET A O 1
ATOM 782 N N . LEU A 1 97 ? 14.982 0.088 15.127 1.00 25.78 97 LEU A N 1
ATOM 783 C CA . LEU A 1 97 ? 15.177 -0.045 13.689 1.00 26.61 97 LEU A CA 1
ATOM 784 C C . LEU A 1 97 ? 16.419 -0.857 13.309 1.00 25.73 97 LEU A C 1
ATOM 785 O O . LEU A 1 97 ? 16.360 -1.700 12.407 1.00 24.25 97 LEU A O 1
ATOM 790 N N . GLU A 1 98 ? 17.538 -0.597 13.987 1.00 28.28 98 GLU A N 1
ATOM 791 C CA . GLU A 1 98 ? 18.790 -1.328 13.719 1.00 30.74 98 GLU A CA 1
ATOM 792 C C . GLU A 1 98 ? 18.653 -2.829 14.025 1.00 28.40 98 GLU A C 1
ATOM 793 O O . GLU A 1 98 ? 19.081 -3.666 13.236 1.00 29.79 98 GLU A O 1
ATOM 799 N N . VAL A 1 99 ? 18.065 -3.156 15.171 1.00 24.77 99 VAL A N 1
ATOM 800 C CA . VAL A 1 99 ? 17.892 -4.554 15.519 1.00 25.91 99 VAL A CA 1
ATOM 801 C C . VAL A 1 99 ? 16.939 -5.197 14.480 1.00 24.96 99 VAL A C 1
ATOM 802 O O . VAL A 1 99 ? 17.206 -6.286 13.964 1.00 23.89 99 VAL A O 1
ATOM 806 N N . LEU A 1 100 ? 15.849 -4.505 14.151 1.00 25.11 100 LEU A N 1
ATOM 807 C CA . LEU A 1 100 ? 14.900 -4.995 13.154 1.00 25.53 100 LEU A CA 1
ATOM 808 C C . LEU A 1 100 ? 15.610 -5.274 11.834 1.00 25.86 100 LEU A C 1
ATOM 809 O O . LEU A 1 100 ? 15.331 -6.261 11.152 1.00 25.70 100 LEU A O 1
ATOM 814 N N . ALA A 1 101 ? 16.511 -4.368 11.467 1.00 24.26 101 ALA A N 1
ATOM 815 C CA . ALA A 1 101 ? 17.286 -4.474 10.242 1.00 23.22 101 ALA A CA 1
ATOM 816 C C . ALA A 1 101 ? 18.187 -5.706 10.278 1.00 24.64 101 ALA A C 1
ATOM 817 O O . ALA A 1 101 ? 18.304 -6.415 9.283 1.00 26.58 101 ALA A O 1
ATOM 819 N N . VAL A 1 102 ? 18.830 -5.945 11.423 1.00 26.11 102 VAL A N 1
ATOM 820 C CA . VAL A 1 102 ? 19.712 -7.099 11.592 1.00 26.92 102 VAL A CA 1
ATOM 821 C C . VAL A 1 102 ? 18.913 -8.402 11.466 1.00 27.55 102 VAL A C 1
ATOM 822 O O . VAL A 1 102 ? 19.360 -9.363 10.834 1.00 25.52 102 VAL A O 1
ATOM 826 N N . VAL A 1 103 ? 17.725 -8.426 12.061 1.00 27.22 103 VAL A N 1
ATOM 827 C CA . VAL A 1 103 ? 16.863 -9.610 11.966 1.00 26.46 103 VAL A CA 1
ATOM 828 C C . VAL A 1 103 ? 16.419 -9.836 10.513 1.00 27.02 103 VAL A C 1
ATOM 829 O O . VAL A 1 103 ? 16.487 -10.959 9.983 1.00 25.93 103 VAL A O 1
ATOM 833 N N . ALA A 1 104 ? 15.991 -8.760 9.864 1.00 29.96 104 ALA A N 1
ATOM 834 C CA . ALA A 1 104 ? 15.551 -8.850 8.480 1.00 31.19 104 ALA A CA 1
ATOM 835 C C . ALA A 1 104 ? 16.633 -9.452 7.618 1.00 32.40 104 ALA A C 1
ATOM 836 O O . ALA A 1 104 ? 16.353 -10.280 6.746 1.00 31.47 104 ALA A O 1
ATOM 838 N N . TRP A 1 105 ? 17.880 -9.057 7.858 1.00 26.67 105 TRP A N 1
ATOM 839 C CA . TRP A 1 105 ? 18.966 -9.570 7.034 1.00 28.81 105 TRP A CA 1
ATOM 840 C C . TRP A 1 105 ? 19.573 -10.913 7.443 1.00 29.24 105 TRP A C 1
ATOM 841 O O . TRP A 1 105 ? 19.824 -11.753 6.588 1.00 28.24 105 TRP A O 1
ATOM 852 N N . HIS A 1 106 ? 19.770 -11.119 8.741 1.00 29.42 106 HIS A N 1
ATOM 853 C CA . HIS A 1 106 ? 20.404 -12.337 9.239 1.00 32.10 106 HIS A CA 1
ATOM 854 C C . HIS A 1 106 ? 19.507 -13.488 9.723 1.00 31.48 106 HIS A C 1
ATOM 855 O O . HIS A 1 106 ? 20.014 -14.546 10.078 1.00 30.00 106 HIS A O 1
ATOM 862 N N . GLN A 1 107 ? 18.195 -13.286 9.740 1.00 30.22 107 GLN A N 1
ATOM 863 C CA . GLN A 1 107 ? 17.264 -14.315 10.194 1.00 31.60 107 GLN A CA 1
ATOM 864 C C . GLN A 1 107 ? 17.446 -15.696 9.542 1.00 34.70 107 GLN A C 1
ATOM 865 O O . GLN A 1 107 ? 17.751 -15.809 8.350 1.00 35.16 107 GLN A O 1
ATOM 871 N N . PRO A 1 108 ? 17.279 -16.773 10.332 1.00 36.40 108 PRO A N 1
ATOM 872 C CA . PRO A 1 108 ? 16.943 -16.764 11.762 1.00 35.69 108 PRO A CA 1
ATOM 873 C C . PRO A 1 108 ? 18.200 -16.442 12.568 1.00 33.36 108 PRO A C 1
ATOM 874 O O . PRO A 1 108 ? 19.262 -17.012 12.324 1.00 32.50 108 PRO A O 1
ATOM 878 N N . VAL A 1 109 ? 18.074 -15.517 13.519 1.00 29.75 109 VAL A N 1
ATOM 879 C CA . VAL A 1 109 ? 19.212 -15.084 14.331 1.00 27.79 109 VAL A CA 1
ATOM 880 C C . VAL A 1 109 ? 18.874 -14.971 15.816 1.00 27.68 109 VAL A C 1
ATOM 881 O O . VAL A 1 109 ? 17.756 -14.606 16.182 1.00 27.43 109 VAL A O 1
ATOM 885 N N . THR A 1 110 ? 19.855 -15.295 16.659 1.00 27.42 110 THR A N 1
ATOM 886 C CA . THR A 1 110 ? 19.706 -15.240 18.117 1.00 27.31 110 THR A CA 1
ATOM 887 C C . THR A 1 110 ? 20.118 -13.879 18.684 1.00 26.68 110 THR A C 1
ATOM 888 O O . THR A 1 110 ? 20.757 -13.082 18.004 1.00 25.74 110 THR A O 1
ATOM 892 N N . LYS A 1 111 ? 19.773 -13.645 19.949 1.00 29.60 111 LYS A N 1
ATOM 893 C CA . LYS A 1 111 ? 20.147 -12.410 20.621 1.00 31.99 111 LYS A CA 1
ATOM 894 C C . LYS A 1 111 ? 21.671 -12.311 20.676 1.00 31.40 111 LYS A C 1
ATOM 895 O O . LYS A 1 111 ? 22.245 -11.247 20.442 1.00 30.28 111 LYS A O 1
ATOM 901 N N . GLY A 1 112 ? 22.328 -13.420 20.997 1.00 33.16 112 GLY A N 1
ATOM 902 C CA . GLY A 1 112 ? 23.778 -13.405 21.063 1.00 32.08 112 GLY A CA 1
ATOM 903 C C . GLY A 1 112 ? 24.387 -12.992 19.737 1.00 34.07 112 GLY A C 1
ATOM 904 O O . GLY A 1 112 ? 25.325 -12.194 19.686 1.00 34.70 112 GLY A O 1
ATOM 905 N N . GLU A 1 113 ? 23.845 -13.543 18.656 1.00 29.42 113 GLU A N 1
ATOM 906 C CA . GLU A 1 113 ? 24.322 -13.240 17.327 1.00 29.98 113 GLU A CA 1
ATOM 907 C C . GLU A 1 113 ? 24.071 -11.775 16.963 1.00 28.83 113 GLU A C 1
ATOM 908 O O . GLU A 1 113 ? 24.949 -11.107 16.419 1.00 27.56 113 GLU A O 1
ATOM 914 N N . ILE A 1 114 ? 22.885 -11.267 17.287 1.00 28.51 114 ILE A N 1
ATOM 915 C CA . ILE A 1 114 ? 22.558 -9.872 16.982 1.00 29.61 114 ILE A CA 1
ATOM 916 C C . ILE A 1 114 ? 23.556 -8.966 17.702 1.00 32.19 114 ILE A C 1
ATOM 917 O O . ILE A 1 114 ? 24.063 -7.987 17.139 1.00 30.14 114 ILE A O 1
ATOM 922 N N . GLN A 1 115 ? 23.836 -9.304 18.954 1.00 39.76 115 GLN A N 1
ATOM 923 C CA . GLN A 1 115 ? 24.792 -8.535 19.748 1.00 42.80 115 GLN A CA 1
ATOM 924 C C . GLN A 1 115 ? 26.166 -8.488 19.066 1.00 43.13 115 GLN A C 1
ATOM 925 O O . GLN A 1 115 ? 26.761 -7.413 18.927 1.00 42.67 115 GLN A O 1
ATOM 931 N N . GLN A 1 116 ? 26.657 -9.646 18.633 1.00 38.56 116 GLN A N 1
ATOM 932 C CA . GLN A 1 116 ? 27.951 -9.738 17.954 1.00 40.70 116 GLN A CA 1
ATOM 933 C C . GLN A 1 116 ? 28.021 -8.814 16.725 1.00 40.38 116 GLN A C 1
ATOM 934 O O . GLN A 1 116 ? 28.982 -8.065 16.547 1.00 38.33 116 GLN A O 1
ATOM 940 N N . ILE A 1 117 ? 27.001 -8.890 15.876 1.00 36.70 117 ILE A N 1
ATOM 941 C CA . ILE A 1 117 ? 26.924 -8.086 14.663 1.00 37.56 117 ILE A CA 1
ATOM 942 C C . ILE A 1 117 ? 26.880 -6.574 14.947 1.00 37.95 117 ILE A C 1
ATOM 943 O O . ILE A 1 117 ? 27.557 -5.794 14.276 1.00 37.96 117 ILE A O 1
ATOM 948 N N . ARG A 1 118 ? 26.095 -6.179 15.943 1.00 35.83 118 ARG A N 1
ATOM 949 C CA . ARG A 1 118 ? 25.929 -4.783 16.337 1.00 37.42 118 ARG A CA 1
ATOM 950 C C . ARG A 1 118 ? 27.013 -4.253 17.283 1.00 39.37 118 ARG A C 1
ATOM 951 O O . ARG A 1 118 ? 27.468 -3.123 17.138 1.00 37.83 118 ARG A O 1
ATOM 959 N N . GLY A 1 119 ? 27.386 -5.074 18.262 1.00 51.17 119 GLY A N 1
ATOM 960 C CA . GLY A 1 119 ? 28.360 -4.677 19.259 1.00 52.76 119 GLY A CA 1
ATOM 961 C C . GLY A 1 119 ? 27.648 -3.669 20.139 1.00 55.00 119 GLY A C 1
ATOM 962 O O . GLY A 1 119 ? 28.081 -2.521 20.241 1.00 54.07 119 GLY A O 1
ATOM 963 N N . ALA A 1 120 ? 26.552 -4.102 20.767 1.00 62.24 120 ALA A N 1
ATOM 964 C CA . ALA A 1 120 ? 25.718 -3.242 21.610 1.00 64.47 120 ALA A CA 1
ATOM 965 C C . ALA A 1 120 ? 25.962 -3.334 23.114 1.00 65.95 120 ALA A C 1
ATOM 966 O O . ALA A 1 120 ? 27.081 -3.580 23.556 1.00 67.71 120 ALA A O 1
ATOM 968 N N . SER A 1 121 ? 24.907 -3.138 23.903 1.00 88.69 121 SER A N 1
ATOM 969 C CA . SER A 1 121 ? 25.037 -3.170 25.356 1.00 87.40 121 SER A CA 1
ATOM 970 C C . SER A 1 121 ? 24.893 -4.548 26.028 1.00 86.20 121 SER A C 1
ATOM 971 O O . SER A 1 121 ? 25.756 -4.936 26.811 1.00 88.26 121 SER A O 1
ATOM 973 N N . PRO A 1 122 ? 23.813 -5.304 25.748 1.00 51.56 122 PRO A N 1
ATOM 974 C CA . PRO A 1 122 ? 22.653 -5.116 24.870 1.00 49.26 122 PRO A CA 1
ATOM 975 C C . PRO A 1 122 ? 21.478 -4.372 25.505 1.00 45.90 122 PRO A C 1
ATOM 976 O O . PRO A 1 122 ? 21.620 -3.734 26.541 1.00 44.41 122 PRO A O 1
ATOM 980 N N . ASP A 1 123 ? 20.310 -4.486 24.880 1.00 38.19 123 ASP A N 1
ATOM 981 C CA . ASP A 1 123 ? 19.122 -3.784 25.355 1.00 35.62 123 ASP A CA 1
ATOM 982 C C . ASP A 1 123 ? 17.845 -4.633 25.297 1.00 34.07 123 ASP A C 1
ATOM 983 O O . ASP A 1 123 ? 17.906 -5.867 25.315 1.00 31.90 123 ASP A O 1
ATOM 988 N N . TYR A 1 124 ? 16.689 -3.973 25.232 1.00 31.77 124 TYR A N 1
ATOM 989 C CA . TYR A 1 124 ? 15.420 -4.686 25.174 1.00 31.49 124 TYR A CA 1
ATOM 990 C C . TYR A 1 124 ? 14.751 -4.593 23.810 1.00 29.96 124 TYR A C 1
ATOM 991 O O . TYR A 1 124 ? 13.538 -4.742 23.710 1.00 28.93 124 TYR A O 1
ATOM 1000 N N . SER A 1 125 ? 15.525 -4.355 22.761 1.00 32.48 125 SER A N 1
ATOM 1001 C CA . SER A 1 125 ? 14.933 -4.234 21.435 1.00 33.56 125 SER A CA 1
ATOM 1002 C C . SER A 1 125 ? 14.153 -5.462 20.996 1.00 33.59 125 SER A C 1
ATOM 1003 O O . SER A 1 125 ? 13.089 -5.340 20.389 1.00 33.51 125 SER A O 1
ATOM 1006 N N . ILE A 1 126 ? 14.673 -6.649 21.284 1.00 30.55 126 ILE A N 1
ATOM 1007 C CA . ILE A 1 126 ? 13.941 -7.857 20.911 1.00 30.18 126 ILE A CA 1
ATOM 1008 C C . ILE A 1 126 ? 12.582 -7.895 21.597 1.00 29.07 126 ILE A C 1
ATOM 1009 O O . ILE A 1 126 ? 11.576 -8.202 20.958 1.00 28.52 126 ILE A O 1
ATOM 1014 N N . ASP A 1 127 ? 12.545 -7.608 22.898 1.00 27.66 127 ASP A N 1
ATOM 1015 C CA . ASP A 1 127 ? 11.270 -7.629 23.601 1.00 30.47 127 ASP A CA 1
ATOM 1016 C C . ASP A 1 127 ? 10.318 -6.596 22.999 1.00 30.48 127 ASP A C 1
ATOM 1017 O O . ASP A 1 127 ? 9.128 -6.868 22.822 1.00 29.51 127 ASP A O 1
ATOM 1022 N N . ARG A 1 128 ? 10.841 -5.416 22.678 1.00 35.07 128 ARG A N 1
ATOM 1023 C CA . ARG A 1 128 ? 10.004 -4.364 22.105 1.00 37.51 128 ARG A CA 1
ATOM 1024 C C . ARG A 1 128 ? 9.444 -4.781 20.751 1.00 34.13 128 ARG A C 1
ATOM 1025 O O . ARG A 1 128 ? 8.260 -4.590 20.475 1.00 35.20 128 ARG A O 1
ATOM 1033 N N . LEU A 1 129 ? 10.282 -5.404 19.930 1.00 32.69 129 LEU A N 1
ATOM 1034 C CA . LEU A 1 129 ? 9.857 -5.831 18.603 1.00 30.26 129 LEU A CA 1
ATOM 1035 C C . LEU A 1 129 ? 8.855 -6.985 18.687 1.00 32.21 129 LEU A C 1
ATOM 1036 O O . LEU A 1 129 ? 7.934 -7.076 17.871 1.00 30.13 129 LEU A O 1
ATOM 1041 N N . LEU A 1 130 ? 9.012 -7.850 19.685 1.00 32.60 130 LEU A N 1
ATOM 1042 C CA . LEU A 1 130 ? 8.076 -8.964 19.863 1.00 34.56 130 LEU A CA 1
ATOM 1043 C C . LEU A 1 130 ? 6.719 -8.423 20.321 1.00 34.45 130 LEU A C 1
ATOM 1044 O O . LEU A 1 130 ? 5.680 -8.868 19.841 1.00 35.11 130 LEU A O 1
ATOM 1049 N N . ALA A 1 131 ? 6.737 -7.469 21.247 1.00 39.29 131 ALA A N 1
ATOM 1050 C CA . ALA A 1 131 ? 5.511 -6.867 21.764 1.00 41.19 131 ALA A CA 1
ATOM 1051 C C . ALA A 1 131 ? 4.732 -6.121 20.669 1.00 42.81 131 ALA A C 1
ATOM 1052 O O . ALA A 1 131 ? 3.521 -5.923 20.787 1.00 43.81 131 ALA A O 1
ATOM 1054 N N . ARG A 1 132 ? 5.425 -5.734 19.598 1.00 40.39 132 ARG A N 1
ATOM 1055 C CA . ARG A 1 132 ? 4.805 -5.024 18.475 1.00 38.67 132 ARG A CA 1
ATOM 1056 C C . ARG A 1 132 ? 4.465 -5.968 17.326 1.00 38.87 132 ARG A C 1
ATOM 1057 O O . ARG A 1 132 ? 3.961 -5.540 16.291 1.00 38.67 132 ARG A O 1
ATOM 1065 N N . GLY A 1 133 ? 4.741 -7.256 17.509 1.00 35.96 133 GLY A N 1
ATOM 1066 C CA . GLY A 1 133 ? 4.445 -8.224 16.469 1.00 36.42 133 GLY A CA 1
ATOM 1067 C C . GLY A 1 133 ? 5.280 -8.124 15.200 1.00 34.76 133 GLY A C 1
ATOM 1068 O O . GLY A 1 133 ? 4.929 -8.719 14.181 1.00 34.11 133 GLY A O 1
ATOM 1069 N N . LEU A 1 134 ? 6.394 -7.396 15.254 1.00 33.37 134 LEU A N 1
ATOM 1070 C CA . LEU A 1 134 ? 7.263 -7.240 14.076 1.00 31.84 134 LEU A CA 1
ATOM 1071 C C . LEU A 1 134 ? 8.226 -8.408 13.856 1.00 31.13 134 LEU A C 1
ATOM 1072 O O . LEU A 1 134 ? 8.720 -8.611 12.750 1.00 30.30 134 LEU A O 1
ATOM 1077 N N . ILE A 1 135 ? 8.534 -9.138 14.919 1.00 28.39 135 ILE A N 1
ATOM 1078 C CA . ILE A 1 135 ? 9.400 -10.308 14.803 1.00 30.18 135 ILE A CA 1
ATOM 1079 C C . ILE A 1 135 ? 8.716 -11.431 15.581 1.00 29.25 135 ILE A C 1
ATOM 1080 O O . ILE A 1 135 ? 7.778 -11.186 16.341 1.00 30.63 135 ILE A O 1
ATOM 1085 N N . GLU A 1 136 ? 9.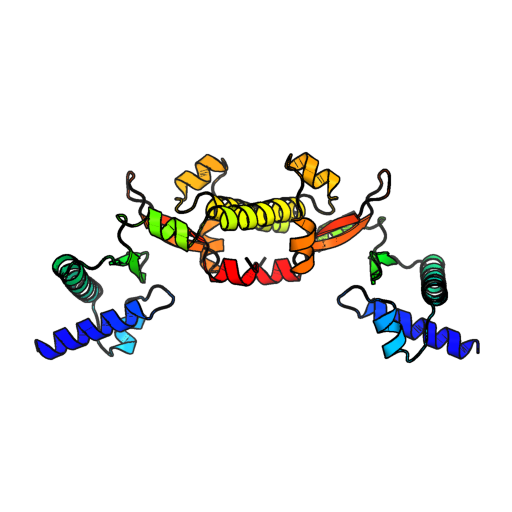212 -12.645 15.401 1.00 30.25 136 GLU A N 1
ATOM 1086 C CA . GLU A 1 136 ? 8.669 -13.809 16.063 1.00 32.01 136 GLU A CA 1
ATOM 1087 C C . GLU A 1 136 ? 9.762 -14.871 16.140 1.00 31.33 136 GLU A C 1
ATOM 1088 O O . GLU A 1 136 ? 10.806 -14.766 15.488 1.00 28.03 136 GLU A O 1
ATOM 1094 N N . VAL A 1 137 ? 9.512 -15.913 16.925 1.00 36.21 137 VAL A N 1
ATOM 1095 C CA . VAL A 1 137 ? 10.477 -17.004 17.053 1.00 36.43 137 VAL A CA 1
ATOM 1096 C C . VAL A 1 137 ? 10.386 -17.917 15.828 1.00 37.99 137 VAL A C 1
ATOM 1097 O O . VAL A 1 137 ? 9.291 -18.250 15.387 1.00 40.22 137 VAL A O 1
ATOM 1101 N N . ARG A 1 138 ? 11.533 -18.324 15.290 1.00 35.18 138 ARG A N 1
ATOM 1102 C CA . ARG A 1 138 ? 11.584 -19.219 14.133 1.00 36.83 138 ARG A CA 1
ATOM 1103 C C . ARG A 1 138 ? 12.071 -20.598 14.556 1.00 37.68 138 ARG A C 1
ATOM 1104 O O . ARG A 1 138 ? 12.009 -21.549 13.778 1.00 37.65 138 ARG A O 1
ATOM 1112 N N . GLY A 1 139 ? 12.582 -20.687 15.784 1.00 40.46 139 GLY A N 1
ATOM 1113 C CA . GLY A 1 139 ? 13.089 -21.946 16.304 1.00 39.32 139 GLY A CA 1
ATOM 1114 C C . GLY A 1 139 ? 14.208 -21.729 17.312 1.00 36.26 139 GLY A C 1
ATOM 1115 O O . GLY A 1 139 ? 14.282 -20.667 17.917 1.00 34.86 139 GLY A O 1
ATOM 1116 N N . ARG A 1 140 ? 15.062 -22.736 17.496 1.00 35.59 140 ARG A N 1
ATOM 1117 C CA . ARG A 1 140 ? 16.190 -22.658 18.424 1.00 35.78 140 ARG A CA 1
ATOM 1118 C C . ARG A 1 140 ? 17.484 -23.001 17.705 1.00 36.27 140 ARG A C 1
ATOM 1119 O O . ARG A 1 140 ? 17.552 -23.969 16.933 1.00 36.15 140 ARG A O 1
ATOM 1127 N N . ALA A 1 141 ? 18.520 -22.210 17.959 1.00 35.52 141 ALA A N 1
ATOM 1128 C CA . ALA A 1 141 ? 19.800 -22.429 17.299 1.00 35.47 141 ALA A CA 1
ATOM 1129 C C . ALA A 1 141 ? 20.512 -23.662 17.808 1.00 37.25 141 ALA A C 1
ATOM 1130 O O . ALA A 1 141 ? 20.336 -24.069 18.955 1.00 35.47 141 ALA A O 1
ATOM 1132 N N . ASP A 1 142 ? 21.334 -24.241 16.943 1.00 37.08 142 ASP A N 1
ATOM 1133 C CA . ASP A 1 142 ? 22.103 -25.412 17.312 1.00 39.62 142 ASP A CA 1
ATOM 1134 C C . ASP A 1 142 ? 23.395 -24.933 17.922 1.00 38.30 142 ASP A C 1
ATOM 1135 O O . ASP A 1 142 ? 24.442 -24.950 17.280 1.00 37.98 142 ASP A O 1
ATOM 1140 N N . SER A 1 143 ? 23.301 -24.462 19.159 1.00 36.39 143 SER A N 1
ATOM 1141 C CA . SER A 1 143 ? 24.458 -23.962 19.883 1.00 35.92 143 SER A CA 1
ATOM 1142 C C . SER A 1 143 ? 24.205 -24.142 21.379 1.00 36.24 143 SER A C 1
ATOM 1143 O O . SER A 1 143 ? 23.073 -24.423 21.805 1.00 35.84 143 SER A O 1
ATOM 1146 N N . PRO A 1 144 ? 25.257 -24.006 22.199 1.00 42.16 144 PRO A N 1
ATOM 1147 C CA . PRO A 1 144 ? 25.102 -24.174 23.650 1.00 42.11 144 PRO A CA 1
ATOM 1148 C C . PRO A 1 144 ? 23.864 -23.508 24.267 1.00 42.39 144 PRO A C 1
ATOM 1149 O O . PRO A 1 144 ? 23.710 -22.288 24.215 1.00 41.79 144 PRO A O 1
ATOM 1153 N N . GLY A 1 145 ? 22.984 -24.315 24.854 1.00 41.26 145 GLY A N 1
ATOM 1154 C CA . GLY A 1 145 ? 21.789 -23.766 25.474 1.00 41.20 145 GLY A CA 1
ATOM 1155 C C . GLY A 1 145 ? 20.588 -23.626 24.553 1.00 41.20 145 GLY A C 1
ATOM 1156 O O . GLY A 1 145 ? 19.497 -23.280 25.009 1.00 41.65 145 GLY A O 1
ATOM 1157 N N . ARG A 1 146 ? 20.780 -23.878 23.260 1.00 37.19 146 ARG A N 1
ATOM 1158 C CA . ARG A 1 146 ? 19.685 -23.797 22.294 1.00 38.23 146 ARG A CA 1
ATOM 1159 C C . ARG A 1 146 ? 18.903 -22.495 22.380 1.00 34.66 146 ARG A C 1
ATOM 1160 O O . ARG A 1 146 ? 17.686 -22.500 22.620 1.00 34.26 146 ARG A O 1
ATOM 1168 N N . PRO A 1 147 ? 19.581 -21.359 22.163 1.00 31.01 147 PRO A N 1
ATOM 1169 C CA . PRO A 1 147 ? 18.876 -20.072 22.234 1.00 29.48 147 PRO A CA 1
ATOM 1170 C C . PRO A 1 147 ? 17.861 -19.868 21.112 1.00 27.42 147 PRO A C 1
ATOM 1171 O O . PRO A 1 147 ? 18.021 -20.387 20.015 1.00 25.18 147 PRO A O 1
ATOM 1175 N N . LEU A 1 148 ? 16.811 -19.112 21.415 1.00 31.70 148 LEU A N 1
ATOM 1176 C CA . LEU A 1 148 ? 15.754 -18.809 20.459 1.00 30.23 148 LEU A CA 1
ATOM 1177 C C . LEU A 1 148 ? 16.303 -17.992 19.299 1.00 31.41 148 LEU A C 1
ATOM 1178 O O . LEU A 1 148 ? 17.177 -17.134 19.492 1.00 28.67 148 LEU A O 1
ATOM 1183 N N . GLN A 1 149 ? 15.794 -18.275 18.100 1.00 27.23 149 GLN A N 1
ATOM 1184 C CA . GLN A 1 149 ? 16.173 -17.565 16.875 1.00 27.49 149 GLN A CA 1
ATOM 1185 C C . GLN A 1 149 ? 14.968 -16.755 16.468 1.00 28.75 149 GLN A C 1
ATOM 1186 O O . GLN A 1 149 ? 13.834 -17.208 16.639 1.00 32.75 149 GLN A O 1
ATOM 1192 N N . TYR A 1 150 ? 15.196 -15.565 15.924 1.00 29.91 150 TYR A N 1
ATOM 1193 C CA . TYR A 1 150 ? 14.085 -14.706 15.511 1.00 28.70 150 TYR A CA 1
ATOM 1194 C C . TYR A 1 150 ? 14.060 -14.405 14.031 1.00 28.10 150 TYR A C 1
ATOM 1195 O O . TYR A 1 150 ? 15.077 -14.503 13.355 1.00 28.23 150 TYR A O 1
ATOM 1204 N N . GLY A 1 151 ? 12.879 -14.045 13.539 1.00 26.44 151 GLY A N 1
ATOM 1205 C CA . GLY A 1 151 ? 12.715 -13.704 12.134 1.00 27.83 151 GLY A CA 1
ATOM 1206 C C . GLY A 1 151 ? 11.622 -12.649 12.056 1.00 28.83 151 GLY A C 1
ATOM 1207 O O . GLY A 1 151 ? 10.912 -12.447 13.034 1.00 27.52 151 GLY A O 1
ATOM 1208 N N . THR A 1 152 ? 11.490 -11.969 10.920 1.00 30.41 152 THR A N 1
ATOM 1209 C CA . THR A 1 152 ? 10.460 -10.949 10.767 1.00 31.36 152 THR A CA 1
ATOM 1210 C C . THR A 1 152 ? 9.103 -11.637 10.557 1.00 34.11 152 THR A C 1
ATOM 1211 O O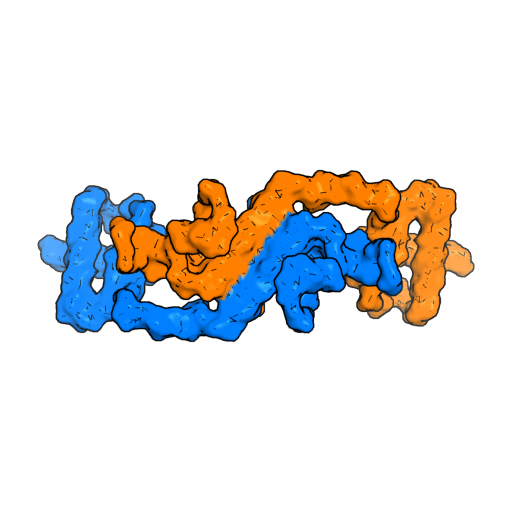 . THR A 1 152 ? 9.053 -12.832 10.275 1.00 34.71 152 THR A O 1
ATOM 1215 N N . THR A 1 153 ? 8.018 -10.878 10.676 1.00 37.72 153 THR A N 1
ATOM 1216 C CA . THR A 1 153 ? 6.658 -11.408 10.547 1.00 40.47 153 THR A CA 1
ATOM 1217 C C . THR A 1 153 ? 5.906 -10.867 9.323 1.00 42.93 153 THR A C 1
ATOM 1218 O O . THR A 1 153 ? 6.288 -9.837 8.765 1.00 42.81 153 THR A O 1
ATOM 1222 N N . GLU A 1 154 ? 4.830 -11.550 8.915 1.00 39.86 154 GLU A N 1
ATOM 1223 C CA . GLU A 1 154 ? 4.038 -11.088 7.766 1.00 39.46 154 GLU A CA 1
ATOM 1224 C C . GLU A 1 154 ? 3.431 -9.752 8.175 1.00 38.02 154 GLU A C 1
ATOM 1225 O O . GLU A 1 154 ? 3.092 -8.914 7.336 1.00 39.23 154 GLU A O 1
ATOM 1231 N N . VAL A 1 155 ? 3.301 -9.563 9.482 1.00 37.30 155 VAL A N 1
ATOM 1232 C CA . VAL A 1 155 ? 2.780 -8.327 10.029 1.00 37.03 155 VAL A CA 1
ATOM 1233 C C . VAL A 1 155 ? 3.747 -7.200 9.655 1.00 36.97 155 VAL A C 1
ATOM 1234 O O . VAL A 1 155 ? 3.330 -6.107 9.251 1.00 35.88 155 VAL A O 1
ATOM 1238 N N . PHE A 1 156 ? 5.043 -7.469 9.805 1.00 33.05 156 PHE A N 1
ATOM 1239 C CA . PHE A 1 156 ? 6.072 -6.488 9.451 1.00 31.80 156 PHE A CA 1
ATOM 1240 C C . PHE A 1 156 ? 6.041 -6.244 7.942 1.00 30.39 156 PHE A C 1
ATOM 1241 O O . PHE A 1 156 ? 6.020 -5.104 7.488 1.00 31.06 156 PHE A O 1
ATOM 1249 N N . LEU A 1 157 ? 6.047 -7.322 7.169 1.00 31.80 157 LEU A N 1
ATOM 1250 C CA . LEU A 1 157 ? 6.045 -7.194 5.724 1.00 34.23 157 LEU A CA 1
ATOM 1251 C C . LEU A 1 157 ? 4.841 -6.420 5.198 1.00 36.47 157 LEU A C 1
ATOM 1252 O O . LEU A 1 157 ? 4.996 -5.549 4.343 1.00 36.16 157 LEU A O 1
ATOM 1257 N N . ASP A 1 158 ? 3.650 -6.725 5.715 1.00 42.27 158 ASP A N 1
ATOM 1258 C CA . ASP A 1 158 ? 2.425 -6.042 5.278 1.00 44.82 158 ASP A CA 1
ATOM 1259 C C . ASP A 1 158 ? 2.484 -4.556 5.615 1.00 46.48 158 ASP A C 1
ATOM 1260 O O . ASP A 1 158 ? 2.169 -3.697 4.789 1.00 47.69 158 ASP A O 1
ATOM 1265 N N . LEU A 1 159 ? 2.895 -4.256 6.838 1.00 44.86 159 LEU A N 1
ATOM 1266 C CA . LEU A 1 159 ? 2.987 -2.882 7.281 1.00 46.28 159 LEU A CA 1
ATOM 1267 C C . LEU A 1 159 ? 3.941 -2.078 6.395 1.00 47.45 159 LEU A C 1
ATOM 1268 O O . LEU A 1 159 ? 3.600 -0.979 5.961 1.00 49.06 159 LEU A O 1
ATOM 1273 N N . PHE A 1 160 ? 5.116 -2.622 6.092 1.00 45.21 160 PHE A N 1
ATOM 1274 C CA . PHE A 1 160 ? 6.081 -1.905 5.253 1.00 46.40 160 PHE A CA 1
ATOM 1275 C C . PHE A 1 160 ? 5.892 -2.067 3.756 1.00 48.43 160 PHE A C 1
ATOM 1276 O O . PHE A 1 160 ? 6.750 -1.657 2.967 1.00 47.34 160 PHE A O 1
ATOM 1284 N N . HIS A 1 161 ? 4.776 -2.678 3.370 1.00 62.97 161 HIS A N 1
ATOM 1285 C CA . HIS A 1 161 ? 4.448 -2.882 1.966 1.00 65.58 161 HIS A CA 1
ATOM 1286 C C . HIS A 1 161 ? 5.530 -3.621 1.181 1.00 65.76 161 HIS A C 1
ATOM 1287 O O . HIS A 1 161 ? 5.762 -3.312 0.009 1.00 66.39 161 HIS A O 1
ATOM 1294 N N . LEU A 1 162 ? 6.186 -4.595 1.806 1.00 52.26 162 LEU A N 1
ATOM 1295 C CA . LEU A 1 162 ? 7.228 -5.358 1.120 1.00 53.07 162 LEU A CA 1
ATOM 1296 C C . LEU A 1 162 ? 6.670 -6.164 -0.053 1.00 54.71 162 LEU A C 1
ATOM 1297 O O . LEU A 1 162 ? 5.448 -6.459 -0.044 1.00 54.80 162 LEU A O 1
ATOM 1303 N N . MET B 1 1 ? -13.112 -43.843 28.164 1.00 74.00 1 MET B N 1
ATOM 1304 C CA . MET B 1 1 ? -12.343 -42.578 28.370 1.00 74.33 1 MET B CA 1
ATOM 1305 C C . MET B 1 1 ? -11.254 -42.389 27.321 1.00 72.93 1 MET B C 1
ATOM 1306 O O . MET B 1 1 ? -10.648 -41.319 27.231 1.00 72.62 1 MET B O 1
ATOM 1311 N N . GLN B 1 2 ? -11.008 -43.428 26.528 1.00 63.04 2 GLN B N 1
ATOM 1312 C CA . GLN B 1 2 ? -10.003 -43.365 25.472 1.00 60.69 2 GLN B CA 1
ATOM 1313 C C . GLN B 1 2 ? -10.462 -42.360 24.427 1.00 59.05 2 GLN B C 1
ATOM 1314 O O . GLN B 1 2 ? -9.717 -41.460 24.058 1.00 58.34 2 GLN B O 1
ATOM 1320 N N . GLU B 1 3 ? -11.698 -42.525 23.957 1.00 55.76 3 GLU B N 1
ATOM 1321 C CA . GLU B 1 3 ? -12.271 -41.636 22.948 1.00 53.97 3 GLU B CA 1
ATOM 1322 C C . GLU B 1 3 ? -12.278 -40.178 23.387 1.00 51.69 3 GLU B C 1
ATOM 1323 O O . GLU B 1 3 ? -11.939 -39.291 22.601 1.00 50.87 3 GLU B O 1
ATOM 1329 N N . GLN B 1 4 ? -12.684 -39.946 24.634 1.00 46.19 4 GLN B N 1
ATOM 1330 C CA . GLN B 1 4 ? -12.735 -38.604 25.199 1.00 44.84 4 GLN B CA 1
ATOM 1331 C C . GLN B 1 4 ? -11.319 -38.040 25.213 1.00 43.43 4 GLN B C 1
ATOM 1332 O O . GLN B 1 4 ? -11.100 -36.879 24.869 1.00 41.49 4 GLN B O 1
ATOM 1338 N N . ARG B 1 5 ? -10.356 -38.872 25.594 1.00 47.13 5 ARG B N 1
ATOM 1339 C CA . ARG B 1 5 ? -8.966 -38.439 25.624 1.00 46.82 5 ARG B CA 1
ATOM 1340 C C . ARG B 1 5 ? -8.532 -38.097 24.191 1.00 45.19 5 ARG B C 1
ATOM 1341 O O . ARG B 1 5 ? -7.967 -37.032 23.945 1.00 43.69 5 ARG B O 1
ATOM 1349 N N . GLN B 1 6 ? -8.830 -38.982 23.244 1.00 43.88 6 GLN B N 1
ATOM 1350 C CA . GLN B 1 6 ? -8.435 -38.754 21.858 1.00 43.52 6 GLN B CA 1
ATOM 1351 C C . GLN B 1 6 ? -9.090 -37.507 21.258 1.00 42.41 6 GLN B C 1
ATOM 1352 O O . GLN B 1 6 ? -8.467 -36.771 20.491 1.00 40.91 6 GLN B O 1
ATOM 1358 N N . GLN B 1 7 ? -10.348 -37.275 21.611 1.00 38.94 7 GLN B N 1
ATOM 1359 C CA . GLN B 1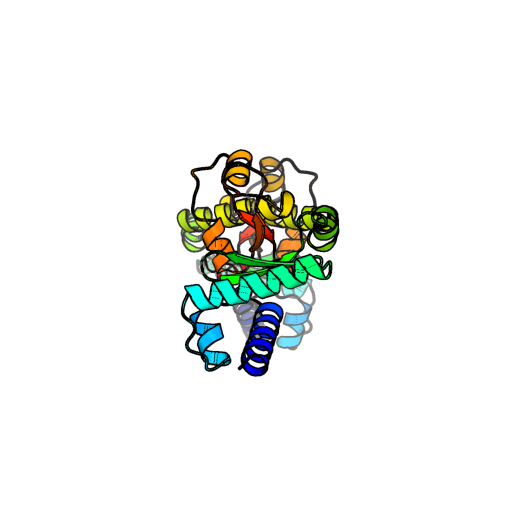 7 ? -11.059 -36.117 21.103 1.00 39.26 7 GLN B CA 1
ATOM 1360 C C . GLN B 1 7 ? -10.463 -34.845 21.722 1.00 36.20 7 GLN B C 1
ATOM 1361 O O . GLN B 1 7 ? -10.310 -33.828 21.050 1.00 34.52 7 GLN B O 1
ATOM 1367 N N . LEU B 1 8 ? -10.129 -34.913 23.004 1.00 34.97 8 LEU B N 1
ATOM 1368 C CA . LEU B 1 8 ? -9.524 -33.780 23.691 1.00 35.39 8 LEU B CA 1
ATOM 1369 C C . LEU B 1 8 ? -8.166 -33.490 23.051 1.00 33.98 8 LEU B C 1
ATOM 1370 O O . LEU B 1 8 ? -7.759 -32.332 22.905 1.00 31.57 8 LEU B O 1
ATOM 1375 N N . LEU B 1 9 ? -7.464 -34.554 22.675 1.00 33.61 9 LEU B N 1
ATOM 1376 C CA . LEU B 1 9 ? -6.158 -34.394 22.059 1.00 35.73 9 LEU B CA 1
ATOM 1377 C C . LEU B 1 9 ? -6.332 -33.704 20.700 1.00 34.89 9 LEU B C 1
ATOM 1378 O O . LEU B 1 9 ? -5.582 -32.783 20.364 1.00 32.66 9 LEU B O 1
ATOM 1383 N N . ARG B 1 10 ? -7.332 -34.141 19.939 1.00 30.75 10 ARG B N 1
ATOM 1384 C CA . ARG B 1 10 ? -7.626 -33.554 18.635 1.00 31.51 10 ARG B CA 1
ATOM 1385 C C . ARG B 1 10 ? -8.010 -32.074 18.757 1.00 28.99 10 ARG B C 1
ATOM 1386 O O . ARG B 1 10 ? -7.649 -31.247 17.904 1.00 28.58 10 ARG B O 1
ATOM 1394 N N . SER B 1 11 ? -8.739 -31.743 19.817 1.00 29.92 11 SER B N 1
ATOM 1395 C CA . SER B 1 11 ? -9.126 -30.351 20.053 1.00 30.32 11 SER B CA 1
ATOM 1396 C C . SER B 1 11 ? -7.883 -29.492 20.329 1.00 30.10 11 SER B C 1
ATOM 1397 O O . SER B 1 11 ? -7.767 -28.372 19.836 1.00 27.60 11 SER B O 1
ATOM 1400 N N . LEU B 1 12 ? -6.956 -30.011 21.130 1.00 29.14 12 LEU B N 1
ATOM 1401 C CA . LEU B 1 12 ? -5.746 -29.258 21.418 1.00 29.36 12 LEU B CA 1
ATOM 1402 C C . LEU B 1 12 ? -4.994 -29.002 20.122 1.00 28.07 12 LEU B C 1
ATOM 1403 O O . LEU B 1 12 ? -4.533 -27.881 19.861 1.00 25.94 12 LEU B O 1
ATOM 1408 N N . GLU B 1 13 ? -4.863 -30.040 19.304 1.00 28.15 13 GLU B N 1
ATOM 1409 C CA . GLU B 1 13 ? -4.167 -29.886 18.033 1.00 29.77 13 GLU B CA 1
ATOM 1410 C C . GLU B 1 13 ? -4.783 -28.780 17.170 1.00 28.41 13 GLU B C 1
ATOM 1411 O O . GLU B 1 13 ? -4.080 -27.881 16.654 1.00 27.48 13 GLU B O 1
ATOM 1417 N N . ALA B 1 14 ? -6.100 -28.844 17.018 1.00 25.83 14 ALA B N 1
ATOM 1418 C CA . ALA B 1 14 ? -6.823 -27.859 16.204 1.00 27.83 14 ALA B CA 1
ATOM 1419 C C . ALA B 1 14 ? -6.644 -26.432 16.724 1.00 26.26 14 ALA B C 1
ATOM 1420 O O . ALA B 1 14 ? -6.481 -25.503 15.939 1.00 26.80 14 ALA B O 1
ATOM 1422 N N . LEU B 1 15 ? -6.679 -26.260 18.042 1.00 27.57 15 LEU B N 1
ATOM 1423 C CA . LEU B 1 15 ? -6.518 -24.924 18.621 1.00 27.91 15 LEU B CA 1
ATOM 1424 C C . LEU B 1 15 ? -5.082 -24.408 18.425 1.00 27.90 15 LEU B C 1
ATOM 1425 O O . LEU B 1 15 ? -4.874 -23.300 17.930 1.00 26.55 15 LEU B O 1
ATOM 1430 N N . ILE B 1 16 ? -4.097 -25.221 18.804 1.00 25.69 16 ILE B N 1
ATOM 1431 C CA . ILE B 1 16 ? -2.704 -24.826 18.652 1.00 26.26 16 ILE B CA 1
ATOM 1432 C C . ILE B 1 16 ? -2.383 -24.588 17.173 1.00 27.75 16 ILE B C 1
ATOM 1433 O O . ILE B 1 16 ? -1.680 -23.643 16.810 1.00 25.79 16 ILE B O 1
ATOM 1438 N N . PHE B 1 17 ? -2.919 -25.439 16.313 1.00 26.46 17 PHE B N 1
ATOM 1439 C CA . PHE B 1 17 ? -2.687 -25.290 14.890 1.00 29.18 17 PHE B CA 1
ATOM 1440 C C . PHE B 1 17 ? -3.324 -24.021 14.311 1.00 29.26 17 PHE B C 1
ATOM 1441 O O . PHE B 1 17 ? -2.709 -23.340 13.498 1.00 30.19 17 PHE B O 1
ATOM 1449 N N . SER B 1 18 ? -4.549 -23.709 14.723 1.00 30.78 18 SER B N 1
ATOM 1450 C CA . SER B 1 18 ? -5.269 -22.525 14.234 1.00 33.12 18 SER B CA 1
ATOM 1451 C C . SER B 1 18 ? -4.759 -21.188 14.764 1.00 33.66 18 SER B C 1
ATOM 1452 O O . SER B 1 18 ? -4.953 -20.144 14.134 1.00 30.44 18 SER B O 1
ATOM 1455 N N . SER B 1 19 ? -4.144 -21.233 15.942 1.00 32.99 19 SER B N 1
ATOM 1456 C CA . SER B 1 19 ? -3.637 -20.052 16.616 1.00 31.44 19 SER B CA 1
ATOM 1457 C C . SER B 1 19 ? -2.749 -19.169 15.769 1.00 32.61 19 SER B C 1
ATOM 1458 O O . SER B 1 19 ? -1.876 -19.644 15.045 1.00 30.77 19 SER B O 1
ATOM 1461 N N . GLU B 1 20 ? -2.975 -17.867 15.870 1.00 34.85 20 GLU B N 1
ATOM 1462 C CA . GLU B 1 20 ? -2.170 -16.934 15.117 1.00 37.54 20 GLU B CA 1
ATOM 1463 C C . GLU B 1 20 ? -1.203 -16.330 16.119 1.00 38.58 20 GLU B C 1
ATOM 1464 O O . GLU B 1 20 ? -0.502 -15.366 15.827 1.00 40.81 20 GLU B O 1
ATOM 1470 N N . GLU B 1 21 ? -1.174 -16.935 17.310 1.00 40.49 21 GLU B N 1
ATOM 1471 C CA . GLU B 1 21 ? -0.291 -16.544 18.421 1.00 40.36 21 GLU B CA 1
ATOM 1472 C C . GLU B 1 21 ? -0.107 -17.744 19.358 1.00 38.95 21 GLU B C 1
ATOM 1473 O O . GLU B 1 21 ? -0.980 -18.599 19.450 1.00 38.62 21 GLU B O 1
ATOM 1479 N N . PRO B 1 22 ? 1.045 -17.835 20.048 1.00 38.76 22 PRO B N 1
ATOM 1480 C CA . PRO B 1 22 ? 1.270 -18.956 20.972 1.00 37.39 22 PRO B CA 1
ATOM 1481 C C . PRO B 1 22 ? 0.068 -19.045 21.921 1.00 35.70 22 PRO B C 1
ATOM 1482 O O . PRO B 1 22 ? -0.445 -18.017 22.392 1.00 33.40 22 PRO B O 1
ATOM 1486 N N . VAL B 1 23 ? -0.391 -20.262 22.191 1.00 31.23 23 VAL B N 1
ATOM 1487 C CA . VAL B 1 23 ? -1.555 -20.453 23.061 1.00 30.48 23 VAL B CA 1
ATOM 1488 C C . VAL B 1 23 ? -1.126 -21.029 24.397 1.00 27.82 23 VAL B C 1
ATOM 1489 O O . VAL B 1 23 ? -0.431 -22.031 24.439 1.00 27.32 23 VAL B O 1
ATOM 1493 N N . ASN B 1 24 ? -1.583 -20.423 25.485 1.00 29.57 24 ASN B N 1
ATOM 1494 C CA . ASN B 1 24 ? -1.214 -20.892 26.805 1.00 30.44 24 ASN B CA 1
ATOM 1495 C C . ASN B 1 24 ? -2.203 -21.861 27.446 1.00 30.15 24 ASN B C 1
ATOM 1496 O O . ASN B 1 24 ? -3.288 -22.130 26.919 1.00 29.09 24 ASN B O 1
ATOM 1501 N N . LEU B 1 25 ? -1.809 -22.362 28.613 1.00 28.07 25 LEU B N 1
ATOM 1502 C CA . LEU B 1 25 ? -2.608 -23.297 29.385 1.00 29.84 25 LEU B CA 1
ATOM 1503 C C . LEU B 1 25 ? -3.978 -22.713 29.750 1.00 28.37 25 LEU B C 1
ATOM 1504 O O . LEU B 1 25 ? -4.983 -23.423 29.731 1.00 28.22 25 LEU B O 1
ATOM 1509 N N . GLN B 1 26 ? -4.013 -21.431 30.110 1.00 28.31 26 GLN B N 1
ATOM 1510 C CA . GLN B 1 26 ? -5.275 -20.787 30.482 1.00 29.36 26 GLN B CA 1
ATOM 1511 C C . GLN B 1 26 ? -6.293 -20.792 29.334 1.00 29.33 26 GLN B C 1
ATOM 1512 O O . GLN B 1 26 ? -7.454 -21.150 29.520 1.00 31.06 26 GLN B O 1
ATOM 1518 N N . THR B 1 27 ? -5.839 -20.396 28.152 1.00 31.68 27 THR B N 1
ATOM 1519 C CA . THR B 1 27 ? -6.694 -20.350 26.982 1.00 32.79 27 THR B CA 1
ATOM 1520 C C . THR B 1 27 ? -7.159 -21.741 26.541 1.00 32.60 27 THR B C 1
ATOM 1521 O O . THR B 1 27 ? -8.345 -21.953 26.271 1.00 30.62 27 THR B O 1
ATOM 1525 N N . LEU B 1 28 ? -6.232 -22.687 26.468 1.00 30.82 28 LEU B N 1
ATOM 1526 C CA . LEU B 1 28 ? -6.591 -24.040 26.069 1.00 31.12 28 LEU B CA 1
ATOM 1527 C C . LEU B 1 28 ? -7.576 -24.718 27.040 1.00 31.91 28 LEU B C 1
ATOM 1528 O O . LEU B 1 28 ? -8.460 -25.461 26.605 1.00 33.46 28 LEU B O 1
ATOM 1533 N N . SER B 1 29 ? -7.435 -24.475 28.344 1.00 28.30 29 SER B N 1
ATOM 1534 C CA . SER B 1 29 ? -8.346 -25.076 29.318 1.00 29.53 29 SER B CA 1
ATOM 1535 C C . SER B 1 29 ? -9.746 -24.432 29.248 1.00 29.45 29 SER B C 1
ATOM 1536 O O . SER B 1 29 ? -10.758 -25.114 29.415 1.00 29.74 29 SER B O 1
ATOM 1539 N N . GLN B 1 30 ? -9.803 -23.127 29.003 1.00 29.84 30 GLN B N 1
ATOM 1540 C CA . GLN B 1 30 ? -11.092 -22.435 28.926 1.00 33.03 30 GLN B CA 1
ATOM 1541 C C . GLN B 1 30 ? -11.889 -22.864 27.709 1.00 33.38 30 GLN B C 1
ATOM 1542 O O . GLN B 1 30 ? -13.093 -23.083 27.797 1.00 35.04 30 GLN B O 1
ATOM 1548 N N . ILE B 1 31 ? -11.226 -22.990 26.566 1.00 36.06 31 ILE B N 1
ATOM 1549 C CA . ILE B 1 31 ? -11.939 -23.363 25.345 1.00 37.17 31 ILE B CA 1
ATOM 1550 C C . ILE B 1 31 ? -12.364 -24.836 25.294 1.00 36.52 31 ILE B C 1
ATOM 1551 O O . ILE B 1 31 ? -13.456 -25.155 24.826 1.00 38.77 31 ILE B O 1
ATOM 1556 N N . THR B 1 32 ? -11.517 -25.732 25.783 1.00 31.92 32 THR B N 1
ATOM 1557 C CA . THR B 1 32 ? -11.850 -27.153 25.783 1.00 30.89 32 THR B CA 1
ATOM 1558 C C . THR B 1 32 ? -12.687 -27.520 27.010 1.00 31.80 32 THR B C 1
ATOM 1559 O O . THR B 1 32 ? -13.106 -28.671 27.175 1.00 33.74 32 THR B O 1
ATOM 1563 N N . ALA B 1 33 ? -12.938 -26.533 27.865 1.00 35.78 33 ALA B N 1
ATOM 1564 C CA . ALA B 1 33 ? -13.702 -26.745 29.085 1.00 37.27 33 ALA B CA 1
ATOM 1565 C C . ALA B 1 33 ? -13.101 -27.915 29.870 1.00 38.24 33 ALA B C 1
ATOM 1566 O O . ALA B 1 33 ? -13.833 -28.724 30.448 1.00 38.69 33 ALA B O 1
ATOM 1568 N N . HIS B 1 34 ? -11.767 -28.007 29.865 1.00 34.79 34 HIS B N 1
ATOM 1569 C CA . HIS B 1 34 ? -11.032 -29.053 30.590 1.00 35.28 34 HIS B CA 1
ATOM 1570 C C . HIS B 1 34 ? -10.036 -28.389 31.537 1.00 35.64 34 HIS B C 1
ATOM 1571 O O . HIS B 1 34 ? -9.245 -27.543 31.109 1.00 32.88 34 HIS B O 1
ATOM 1578 N N . LYS B 1 35 ? -10.081 -28.768 32.817 1.00 35.41 35 LYS B N 1
ATOM 1579 C CA . LYS B 1 35 ? -9.190 -28.203 33.828 1.00 36.57 35 LYS B CA 1
ATOM 1580 C C . LYS B 1 35 ? -7.798 -28.818 33.796 1.00 38.47 35 LYS B C 1
ATOM 1581 O O . LYS B 1 35 ? -7.392 -29.535 34.716 1.00 37.08 35 LYS B O 1
ATOM 1587 N N . PHE B 1 36 ? -7.071 -28.516 32.729 1.00 39.76 36 PHE B N 1
ATOM 1588 C CA . PHE B 1 36 ? -5.714 -29.003 32.534 1.00 40.37 36 PHE B CA 1
ATOM 1589 C C . PHE B 1 36 ? -4.727 -28.586 33.602 1.00 40.94 36 PHE B C 1
ATOM 1590 O O . PHE B 1 36 ? -4.705 -27.427 34.010 1.00 41.14 36 PHE B O 1
ATOM 1598 N N . THR B 1 37 ? -3.900 -29.534 34.040 1.00 38.71 37 THR B N 1
ATOM 1599 C CA . THR B 1 37 ? -2.833 -29.233 34.987 1.00 39.57 37 THR B CA 1
ATOM 1600 C C . THR B 1 37 ? -1.653 -28.929 34.041 1.00 40.15 37 THR B C 1
ATOM 1601 O O . THR B 1 37 ? -1.639 -29.393 32.896 1.00 38.81 37 THR B O 1
ATOM 1605 N N . PRO B 1 38 ? -0.677 -28.116 34.483 1.00 42.23 38 PRO B N 1
ATOM 1606 C CA . PRO B 1 38 ? 0.461 -27.804 33.612 1.00 40.76 38 PRO B CA 1
ATOM 1607 C C . PRO B 1 38 ? 1.202 -29.053 33.151 1.00 41.42 38 PRO B C 1
ATOM 1608 O O . PRO B 1 38 ? 1.738 -29.108 32.038 1.00 38.39 38 PRO B O 1
ATOM 1612 N N . SER B 1 39 ? 1.199 -30.072 33.999 1.00 39.96 39 SER B N 1
ATOM 1613 C CA . SER B 1 39 ? 1.862 -31.311 33.673 1.00 40.53 39 SER B CA 1
ATOM 1614 C C . SER B 1 39 ? 1.013 -32.132 32.702 1.00 39.76 39 SER B C 1
ATOM 1615 O O . SER B 1 39 ? 1.530 -32.729 31.754 1.00 37.82 39 SER B O 1
ATOM 1618 N N . GLU B 1 40 ? -0.295 -32.158 32.938 1.00 33.85 40 GLU B N 1
ATOM 1619 C CA . GLU B 1 40 ? -1.202 -32.895 32.070 1.00 33.47 40 GLU B CA 1
ATOM 1620 C C . GLU B 1 40 ? -1.187 -32.319 30.655 1.00 31.86 40 GLU B C 1
ATOM 1621 O O . GLU B 1 40 ? -1.199 -33.068 29.685 1.00 30.58 40 GLU B O 1
ATOM 1627 N N . LEU B 1 41 ? -1.132 -30.992 30.533 1.00 34.04 41 LEU B N 1
ATOM 1628 C CA . LEU B 1 41 ? -1.133 -30.357 29.208 1.00 33.20 41 LEU B CA 1
ATOM 1629 C C . LEU B 1 41 ? 0.128 -30.695 28.422 1.00 32.39 41 LEU B C 1
ATOM 1630 O O . LEU B 1 41 ? 0.075 -30.960 27.223 1.00 30.53 41 LEU B O 1
ATOM 1635 N N . GLN B 1 42 ? 1.267 -30.659 29.096 1.00 36.67 42 GLN B N 1
ATOM 1636 C CA . GLN B 1 42 ? 2.532 -30.966 28.437 1.00 36.71 42 GLN B CA 1
ATOM 1637 C C . GLN B 1 42 ? 2.556 -32.421 27.972 1.00 35.29 42 GLN B C 1
ATOM 1638 O O . GLN B 1 42 ? 3.124 -32.738 26.923 1.00 35.16 42 GLN B O 1
ATOM 1644 N N . GLU B 1 43 ? 1.935 -33.294 28.764 1.00 33.49 43 GLU B N 1
ATOM 1645 C CA . GLU B 1 43 ? 1.850 -34.728 28.469 1.00 33.73 43 GLU B CA 1
ATOM 1646 C C . GLU B 1 43 ? 0.996 -34.962 27.226 1.00 32.29 43 GLU B C 1
ATOM 1647 O O . GLU B 1 43 ? 1.272 -35.858 26.436 1.00 29.31 43 GLU B O 1
ATOM 1653 N N . ALA B 1 44 ? -0.051 -34.157 27.054 1.00 32.62 44 ALA B N 1
ATOM 1654 C CA . ALA B 1 44 ? -0.924 -34.299 25.891 1.00 31.42 44 ALA B CA 1
ATOM 1655 C C . ALA B 1 44 ? -0.150 -33.808 24.676 1.00 30.08 44 ALA B C 1
ATOM 1656 O O . ALA B 1 44 ? -0.211 -34.399 23.605 1.00 30.48 44 ALA B O 1
ATOM 1658 N N . VAL B 1 45 ? 0.586 -32.717 24.852 1.00 28.67 45 VAL B N 1
ATOM 1659 C CA . VAL B 1 45 ? 1.375 -32.168 23.762 1.00 28.93 45 VAL B CA 1
ATOM 1660 C C . VAL B 1 45 ? 2.456 -33.165 23.350 1.00 28.87 45 VAL B C 1
ATOM 1661 O O . VAL B 1 45 ? 2.726 -33.326 22.160 1.00 27.26 45 VAL B O 1
ATOM 1665 N N . ASP B 1 46 ? 3.076 -33.827 24.331 1.00 29.00 46 ASP B N 1
ATOM 1666 C CA . ASP B 1 46 ? 4.114 -34.831 24.035 1.00 31.22 46 ASP B CA 1
ATOM 1667 C C . ASP B 1 46 ? 3.542 -35.962 23.174 1.00 29.91 46 ASP B C 1
ATOM 1668 O O . ASP B 1 46 ? 4.201 -36.424 22.244 1.00 32.93 46 ASP B O 1
ATOM 1673 N N . GLU B 1 47 ? 2.326 -36.407 23.489 1.00 30.09 47 GLU B N 1
ATOM 1674 C CA . GLU B 1 47 ? 1.698 -37.480 22.716 1.00 31.50 47 GLU B CA 1
ATOM 1675 C C . GLU B 1 47 ? 1.502 -37.066 21.255 1.00 31.47 47 GLU B C 1
ATOM 1676 O O . GLU B 1 47 ? 1.800 -37.837 20.342 1.00 29.69 47 GLU B O 1
ATOM 1682 N N . LEU B 1 48 ? 1.007 -35.846 21.040 1.00 30.06 48 LEU B N 1
ATOM 1683 C CA . LEU B 1 48 ? 0.807 -35.357 19.686 1.00 29.25 48 LEU B CA 1
ATOM 1684 C C . LEU B 1 48 ? 2.162 -35.350 18.961 1.00 28.35 48 LEU B C 1
ATOM 1685 O O . LEU B 1 48 ? 2.271 -35.847 17.842 1.00 29.39 48 LEU B O 1
ATOM 1690 N N . ASN B 1 49 ? 3.186 -34.780 19.592 1.00 27.24 49 ASN B N 1
ATOM 1691 C CA . ASN B 1 49 ? 4.515 -34.734 18.982 1.00 30.13 49 ASN B CA 1
ATOM 1692 C C . ASN B 1 49 ? 5.013 -36.152 18.688 1.00 30.14 49 ASN B C 1
ATOM 1693 O O . ASN B 1 49 ? 5.734 -36.372 17.712 1.00 30.10 49 ASN B O 1
ATOM 1698 N N . ARG B 1 50 ? 4.632 -37.118 19.524 1.00 36.26 50 ARG B N 1
ATOM 1699 C CA . ARG B 1 50 ? 5.039 -38.500 19.267 1.00 37.22 50 ARG B CA 1
ATOM 1700 C C . ARG B 1 50 ? 4.354 -39.002 17.990 1.00 37.13 50 ARG B C 1
ATOM 1701 O O . ARG B 1 50 ? 4.982 -39.676 17.165 1.00 38.03 50 ARG B O 1
ATOM 1709 N N . ASP B 1 51 ? 3.083 -38.650 17.801 1.00 34.49 51 ASP B N 1
ATOM 1710 C CA . ASP B 1 51 ? 2.357 -39.055 16.592 1.00 35.95 51 ASP B CA 1
ATOM 1711 C C . ASP B 1 51 ? 2.935 -38.392 15.333 1.00 34.97 51 ASP B C 1
ATOM 1712 O O . ASP B 1 51 ? 2.918 -38.983 14.245 1.00 32.39 51 ASP B O 1
ATOM 1717 N N . TYR B 1 52 ? 3.414 -37.153 15.478 1.00 34.39 52 TYR B N 1
ATOM 1718 C CA . TYR B 1 52 ? 4.008 -36.414 14.351 1.00 32.75 52 TYR B CA 1
ATOM 1719 C C . TYR B 1 52 ? 5.296 -37.131 13.938 1.00 32.22 52 TYR B C 1
ATOM 1720 O O . TYR B 1 52 ? 5.579 -37.305 12.754 1.00 33.63 52 TYR B O 1
ATOM 1729 N N . GLU B 1 53 ? 6.078 -37.535 14.931 1.00 30.41 53 GLU B N 1
ATOM 1730 C CA . GLU B 1 53 ? 7.314 -38.258 14.668 1.00 31.29 53 GLU B CA 1
ATOM 1731 C C . GLU B 1 53 ? 6.998 -39.597 13.994 1.00 30.26 53 GLU B C 1
ATOM 1732 O O . GLU B 1 53 ? 7.645 -39.979 13.029 1.00 31.76 53 GLU B O 1
ATOM 1738 N N . ALA B 1 54 ? 5.982 -40.281 14.508 1.00 37.67 54 ALA B N 1
ATOM 1739 C CA . ALA B 1 54 ? 5.544 -41.586 14.014 1.00 38.18 54 ALA B CA 1
ATOM 1740 C C . ALA B 1 54 ? 5.036 -41.609 12.572 1.00 39.16 54 ALA B C 1
ATOM 1741 O O . ALA B 1 54 ? 5.358 -42.530 11.818 1.00 38.99 54 ALA B O 1
ATOM 1743 N N . THR B 1 55 ? 4.235 -40.607 12.203 1.00 33.52 55 THR B N 1
ATOM 1744 C CA . THR B 1 55 ? 3.656 -40.523 10.869 1.00 32.99 55 THR B CA 1
ATOM 1745 C C . THR B 1 55 ? 4.518 -39.744 9.867 1.00 32.57 55 THR B C 1
ATOM 1746 O O . THR B 1 55 ? 4.170 -39.632 8.693 1.00 33.68 55 THR B O 1
ATOM 1750 N N . GLY B 1 56 ? 5.648 -39.214 10.323 1.00 32.81 56 GLY B N 1
ATOM 1751 C CA . GLY B 1 56 ? 6.535 -38.502 9.425 1.00 32.98 56 GLY B CA 1
ATOM 1752 C C . GLY B 1 56 ? 6.149 -37.081 9.063 1.00 33.39 56 GLY B C 1
ATOM 1753 O O . GLY B 1 56 ? 6.398 -36.649 7.937 1.00 32.22 56 GLY B O 1
ATOM 1754 N N . ARG B 1 57 ? 5.556 -36.357 10.011 1.00 35.04 57 ARG B N 1
ATOM 1755 C CA . ARG B 1 57 ? 5.154 -34.967 9.790 1.00 35.58 57 ARG B CA 1
ATOM 1756 C C . ARG B 1 57 ? 6.390 -34.063 9.858 1.00 35.14 57 ARG B C 1
ATOM 1757 O O . ARG B 1 57 ? 7.368 -34.377 10.532 1.00 33.04 57 ARG B O 1
ATOM 1765 N N . THR B 1 58 ? 6.332 -32.934 9.164 1.00 32.90 58 THR B N 1
ATOM 1766 C CA . THR B 1 58 ? 7.463 -32.017 9.115 1.00 32.03 58 THR B CA 1
ATOM 1767 C C . THR B 1 58 ? 7.411 -30.872 10.126 1.00 31.34 58 THR B C 1
ATOM 1768 O O . THR B 1 58 ? 8.174 -29.907 10.028 1.00 31.97 58 THR B O 1
ATOM 1772 N N . PHE B 1 59 ? 6.514 -30.984 11.096 1.00 30.29 59 PHE B N 1
ATOM 1773 C CA . PHE B 1 59 ? 6.363 -29.958 12.118 1.00 31.16 59 PHE B CA 1
ATOM 1774 C C . PHE B 1 59 ? 6.212 -30.556 13.519 1.00 31.89 59 PHE B C 1
ATOM 1775 O O . PHE B 1 59 ? 5.940 -31.755 13.680 1.00 31.67 59 PHE B O 1
ATOM 1783 N N . ARG B 1 60 ? 6.393 -29.708 14.525 1.00 28.84 60 ARG B N 1
ATOM 1784 C CA . ARG B 1 60 ? 6.291 -30.119 15.929 1.00 29.18 60 ARG B CA 1
ATOM 1785 C C . ARG B 1 60 ? 5.760 -28.985 16.771 1.00 29.39 60 ARG B C 1
ATOM 1786 O O . ARG B 1 60 ? 5.937 -27.815 16.426 1.00 29.31 60 ARG B O 1
ATOM 1794 N N . ILE B 1 61 ? 5.124 -29.337 17.885 1.00 30.02 61 ILE B N 1
ATOM 1795 C CA . ILE B 1 61 ? 4.616 -28.340 18.815 1.00 30.59 61 ILE B CA 1
ATOM 1796 C C . ILE B 1 61 ? 5.725 -28.051 19.843 1.00 31.84 61 ILE B C 1
ATOM 1797 O O . ILE B 1 61 ? 6.306 -28.967 20.429 1.00 29.95 61 ILE B O 1
ATOM 1802 N N . HIS B 1 62 ? 6.011 -26.767 20.031 1.00 30.79 62 HIS B N 1
ATOM 1803 C CA . HIS B 1 62 ? 7.034 -26.287 20.950 1.00 33.11 62 HIS B CA 1
ATOM 1804 C C . HIS B 1 62 ? 6.462 -25.387 22.049 1.00 34.63 62 HIS B C 1
ATOM 1805 O O . HIS B 1 62 ? 5.617 -24.505 21.801 1.00 33.59 62 HIS B O 1
ATOM 1812 N N . ALA B 1 63 ? 6.949 -25.602 23.264 1.00 36.06 63 ALA B N 1
ATOM 1813 C CA . ALA B 1 63 ? 6.541 -24.811 24.412 1.00 39.31 63 ALA B CA 1
ATOM 1814 C C . ALA B 1 63 ? 7.543 -23.672 24.525 1.00 40.65 63 ALA B C 1
ATOM 1815 O O . ALA B 1 63 ? 8.677 -23.885 24.960 1.00 40.81 63 ALA B O 1
ATOM 1817 N N . ILE B 1 64 ? 7.144 -22.473 24.117 1.00 38.52 64 ILE B N 1
ATOM 1818 C CA . ILE B 1 64 ? 8.040 -21.320 24.200 1.00 42.22 64 ILE B CA 1
ATOM 1819 C C . ILE B 1 64 ? 7.450 -20.288 25.154 1.00 42.95 64 ILE B C 1
ATOM 1820 O O . ILE B 1 64 ? 6.398 -19.718 24.878 1.00 43.40 64 ILE B O 1
ATOM 1825 N N . ALA B 1 65 ? 8.123 -20.059 26.281 1.00 56.66 65 ALA B N 1
ATOM 1826 C CA . ALA B 1 65 ? 7.672 -19.079 27.280 1.00 57.29 65 ALA B CA 1
ATOM 1827 C C . ALA B 1 65 ? 6.202 -19.214 27.684 1.00 57.21 65 ALA B C 1
ATOM 1828 O O . ALA B 1 65 ? 5.470 -18.218 27.739 1.00 58.32 65 ALA B O 1
ATOM 1830 N N . GLY B 1 66 ? 5.767 -20.438 27.963 1.00 55.65 66 GLY B N 1
ATOM 1831 C CA . GLY B 1 66 ? 4.390 -20.634 28.371 1.00 54.55 66 GLY B CA 1
ATOM 1832 C C . GLY B 1 66 ? 3.357 -20.607 27.257 1.00 54.00 66 GLY B C 1
ATOM 1833 O O . GLY B 1 66 ? 2.161 -20.690 27.536 1.00 55.88 66 GLY B O 1
ATOM 1834 N N . GLY B 1 67 ? 3.804 -20.484 26.008 1.00 45.52 67 GLY B N 1
ATOM 1835 C CA . GLY B 1 67 ? 2.891 -20.479 24.879 1.00 41.91 67 GLY B CA 1
ATOM 1836 C C . GLY B 1 67 ? 3.258 -21.587 23.903 1.00 39.26 67 GLY B C 1
ATOM 1837 O O . GLY B 1 67 ? 4.419 -21.693 23.503 1.00 38.58 67 GLY B O 1
ATOM 1838 N N . TYR B 1 68 ? 2.299 -22.435 23.532 1.00 34.22 68 TYR B N 1
ATOM 1839 C CA . TYR B 1 68 ? 2.598 -23.512 22.586 1.00 33.50 68 TYR B CA 1
ATOM 1840 C C . TYR B 1 68 ? 2.323 -23.074 21.157 1.00 31.36 68 TYR B C 1
ATOM 1841 O O . TYR B 1 68 ? 1.347 -22.372 20.896 1.00 29.87 68 TYR B O 1
ATOM 1850 N N . ARG B 1 69 ? 3.186 -23.483 20.234 1.00 30.72 69 ARG B N 1
ATOM 1851 C CA . ARG B 1 69 ? 2.982 -23.174 18.810 1.00 32.19 69 ARG B CA 1
ATOM 1852 C C . ARG B 1 69 ? 3.699 -24.208 17.949 1.00 31.16 69 ARG B C 1
ATOM 1853 O O . ARG B 1 69 ? 4.660 -24.834 18.391 1.00 30.80 69 ARG B O 1
ATOM 1861 N N . PHE B 1 70 ? 3.213 -24.389 16.725 1.00 31.65 70 PHE B N 1
ATOM 1862 C CA . PHE B 1 70 ? 3.829 -25.305 15.770 1.00 32.27 70 PHE B CA 1
ATOM 1863 C C . PHE B 1 70 ? 5.024 -24.623 15.136 1.00 34.50 70 PHE B C 1
ATOM 1864 O O . PHE B 1 70 ? 5.026 -23.404 14.953 1.00 35.83 70 PHE B O 1
ATOM 1872 N N . LEU B 1 71 ? 6.040 -25.411 14.810 1.00 34.45 71 LEU B N 1
ATOM 1873 C CA . LEU B 1 71 ? 7.240 -24.917 14.133 1.00 34.35 71 LEU B CA 1
ATOM 1874 C C . LEU B 1 71 ? 7.674 -26.033 13.183 1.00 33.31 71 LEU B C 1
ATOM 1875 O O . LEU B 1 71 ? 7.510 -27.209 13.510 1.00 32.80 71 LEU B O 1
ATOM 1880 N N . THR B 1 72 ? 8.191 -25.688 12.005 1.00 27.36 72 THR B N 1
ATOM 1881 C CA . THR B 1 72 ? 8.634 -26.727 11.074 1.00 31.69 72 THR B CA 1
ATOM 1882 C C . THR B 1 72 ? 10.011 -27.213 11.512 1.00 31.15 72 THR B C 1
ATOM 1883 O O . THR B 1 72 ? 10.767 -26.469 12.137 1.00 31.21 72 THR B O 1
ATOM 1887 N N . GLU B 1 73 ? 10.316 -28.463 11.184 1.00 34.91 73 GLU B N 1
ATOM 1888 C CA . GLU B 1 73 ? 11.582 -29.097 11.539 1.00 37.61 73 GLU B CA 1
ATOM 1889 C C . GLU B 1 73 ? 12.802 -28.428 10.901 1.00 38.81 73 GLU B C 1
ATOM 1890 O O . GLU B 1 73 ? 12.745 -27.965 9.759 1.00 35.40 73 GLU B O 1
ATOM 1896 N N . PRO B 1 74 ? 13.936 -28.392 11.632 1.00 43.89 74 PRO B N 1
ATOM 1897 C CA . PRO B 1 74 ? 15.171 -27.772 11.130 1.00 44.62 74 PRO B CA 1
ATOM 1898 C C . PRO B 1 74 ? 15.649 -28.358 9.819 1.00 44.53 74 PRO B C 1
ATOM 1899 O O . PRO B 1 74 ? 16.411 -27.730 9.088 1.00 45.06 74 PRO B O 1
ATOM 1903 N N . GLU B 1 75 ? 15.178 -29.558 9.508 1.00 46.27 75 GLU B N 1
ATOM 1904 C CA . GLU B 1 75 ? 15.568 -30.205 8.263 1.00 47.25 75 GLU B CA 1
ATOM 1905 C C . GLU B 1 75 ? 15.141 -29.396 7.039 1.00 47.31 75 GLU B C 1
ATOM 1906 O O . GLU B 1 75 ? 15.731 -29.521 5.962 1.00 45.90 75 GLU B O 1
ATOM 1912 N N . PHE B 1 76 ? 14.115 -28.565 7.195 1.00 44.69 76 PHE B N 1
ATOM 1913 C CA . PHE B 1 76 ? 13.651 -27.768 6.063 1.00 43.26 76 PHE B CA 1
ATOM 1914 C C . PHE B 1 76 ? 13.892 -26.286 6.259 1.00 42.68 76 PHE B C 1
ATOM 1915 O O . PHE B 1 76 ? 13.249 -25.455 5.615 1.00 43.37 76 PHE B O 1
ATOM 1923 N N . ALA B 1 77 ? 14.823 -25.957 7.142 1.00 34.93 77 ALA B N 1
ATOM 1924 C CA . ALA B 1 77 ? 15.143 -24.568 7.430 1.00 36.29 77 ALA B CA 1
ATOM 1925 C C . ALA B 1 77 ? 15.534 -23.764 6.201 1.00 36.70 77 ALA B C 1
ATOM 1926 O O . ALA B 1 77 ? 15.128 -22.610 6.063 1.00 36.01 77 ALA B O 1
ATOM 1928 N N . ASP B 1 78 ? 16.311 -24.360 5.301 1.00 50.36 78 ASP B N 1
ATOM 1929 C CA . ASP B 1 78 ? 16.727 -23.627 4.109 1.00 51.20 78 ASP B CA 1
ATOM 1930 C C . ASP B 1 78 ? 15.545 -23.307 3.209 1.00 49.80 78 ASP B C 1
ATOM 1931 O O . ASP B 1 78 ? 15.456 -22.212 2.645 1.00 49.40 78 ASP B O 1
ATOM 1936 N N . LEU B 1 79 ? 14.638 -24.267 3.068 1.00 37.96 79 LEU B N 1
ATOM 1937 C CA . LEU B 1 79 ? 13.456 -24.060 2.232 1.00 34.94 79 LEU B CA 1
ATOM 1938 C C . LEU B 1 79 ? 12.572 -22.977 2.829 1.00 32.45 79 LEU B C 1
ATOM 1939 O O . LEU B 1 79 ? 12.076 -22.102 2.115 1.00 32.01 79 LEU B O 1
ATOM 1944 N N . VAL B 1 80 ? 12.385 -23.029 4.144 1.00 32.40 80 VAL B N 1
ATOM 1945 C CA . VAL B 1 80 ? 11.553 -22.046 4.819 1.00 34.68 80 VAL B CA 1
ATOM 1946 C C . VAL B 1 80 ? 12.137 -20.646 4.666 1.00 36.33 80 VAL B C 1
ATOM 1947 O O . VAL B 1 80 ? 11.402 -19.653 4.492 1.00 34.35 80 VAL B O 1
ATOM 1951 N N . ARG B 1 81 ? 13.465 -20.571 4.695 1.00 33.83 81 ARG B N 1
ATOM 1952 C CA . ARG B 1 81 ? 14.135 -19.284 4.552 1.00 37.25 81 ARG B CA 1
ATOM 1953 C C . ARG B 1 81 ? 13.826 -18.697 3.173 1.00 34.42 81 ARG B C 1
ATOM 1954 O O . ARG B 1 81 ? 13.513 -17.51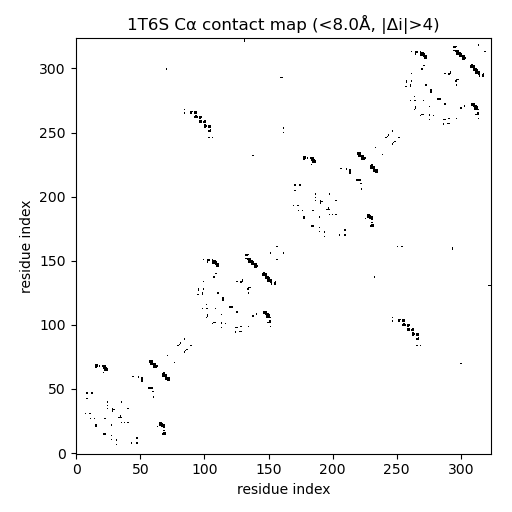7 3.051 1.00 34.59 81 ARG B O 1
ATOM 1962 N N . GLN B 1 82 ? 13.897 -19.520 2.135 1.00 37.01 82 GLN B N 1
ATOM 1963 C CA . GLN B 1 82 ? 13.613 -19.025 0.792 1.00 36.70 82 GLN B CA 1
ATOM 1964 C C . GLN B 1 82 ? 12.176 -18.551 0.615 1.00 35.95 82 GLN B C 1
ATOM 1965 O O . GLN B 1 82 ? 11.885 -17.757 -0.279 1.00 36.37 82 GLN B O 1
ATOM 1971 N N . LEU B 1 83 ? 11.279 -19.034 1.470 1.00 32.18 83 LEU B N 1
ATOM 1972 C CA . LEU B 1 83 ? 9.874 -18.658 1.390 1.00 29.71 83 LEU B CA 1
ATOM 1973 C C . LEU B 1 83 ? 9.542 -17.416 2.218 1.00 29.58 83 LEU B C 1
ATOM 1974 O O . LEU B 1 83 ? 8.942 -16.461 1.723 1.00 27.68 83 LEU B O 1
ATOM 1979 N N . LEU B 1 84 ? 9.915 -17.448 3.492 1.00 30.12 84 LEU B N 1
ATOM 1980 C CA . LEU B 1 84 ? 9.621 -16.345 4.403 1.00 31.73 84 LEU B CA 1
ATOM 1981 C C . LEU B 1 84 ? 10.546 -15.143 4.268 1.00 32.07 84 LEU B C 1
ATOM 1982 O O . LEU B 1 84 ? 10.134 -14.011 4.524 1.00 33.30 84 LEU B O 1
ATOM 1987 N N . ALA B 1 85 ? 11.787 -15.392 3.866 1.00 31.45 85 ALA B N 1
ATOM 1988 C CA . ALA B 1 85 ? 12.771 -14.327 3.752 1.00 33.76 85 ALA B CA 1
ATOM 1989 C C . ALA B 1 85 ? 13.743 -14.481 2.587 1.00 34.35 85 ALA B C 1
ATOM 1990 O O . ALA B 1 85 ? 14.945 -14.659 2.795 1.00 34.16 85 ALA B O 1
ATOM 1992 N N . PRO B 1 86 ? 13.243 -14.430 1.342 1.00 35.11 86 PRO B N 1
ATOM 1993 C CA . PRO B 1 86 ? 14.156 -14.566 0.201 1.00 37.62 86 PRO B CA 1
ATOM 1994 C C . PRO B 1 86 ? 15.129 -13.370 0.191 1.00 38.50 86 PRO B C 1
ATOM 1995 O O . PRO B 1 86 ? 14.806 -12.312 0.732 1.00 36.22 86 PRO B O 1
ATOM 1999 N N . VAL B 1 87 ? 16.304 -13.547 -0.418 1.00 37.69 87 VAL B N 1
ATOM 2000 C CA . VAL B 1 87 ? 17.346 -12.509 -0.474 1.00 39.75 87 VAL B CA 1
ATOM 2001 C C . VAL B 1 87 ? 16.888 -11.113 -0.905 1.00 38.91 87 VAL B C 1
ATOM 2002 O O . VAL B 1 87 ? 17.194 -10.120 -0.239 1.00 37.41 87 VAL B O 1
ATOM 2006 N N . ILE B 1 88 ? 16.173 -11.039 -2.024 1.00 40.69 88 ILE B N 1
ATOM 2007 C CA . ILE B 1 88 ? 15.702 -9.758 -2.550 1.00 40.66 88 ILE B CA 1
ATOM 2008 C C . ILE B 1 88 ? 14.792 -9.049 -1.566 1.00 40.58 88 ILE B C 1
ATOM 2009 O O . ILE B 1 88 ? 14.879 -7.826 -1.380 1.00 39.42 88 ILE B O 1
ATOM 2014 N N . GLN B 1 89 ? 13.901 -9.810 -0.946 1.00 36.50 89 GLN B N 1
ATOM 2015 C CA . GLN B 1 89 ? 12.987 -9.244 0.033 1.00 35.37 89 GLN B CA 1
ATOM 2016 C C . GLN B 1 89 ? 13.803 -8.709 1.216 1.00 35.27 89 GLN B C 1
ATOM 2017 O O . GLN B 1 89 ? 13.521 -7.627 1.732 1.00 30.82 89 GLN B O 1
ATOM 2023 N N . ARG B 1 90 ? 14.826 -9.460 1.624 1.00 35.02 90 ARG B N 1
ATOM 2024 C CA . ARG B 1 90 ? 15.672 -9.051 2.743 1.00 37.10 90 ARG B CA 1
ATOM 2025 C C . ARG B 1 90 ? 16.424 -7.746 2.426 1.00 36.34 90 ARG B C 1
ATOM 2026 O O . ARG B 1 90 ? 16.558 -6.886 3.289 1.00 33.89 90 ARG B O 1
ATOM 2034 N N . ARG B 1 91 ? 16.907 -7.617 1.189 1.00 38.70 91 ARG B N 1
ATOM 2035 C CA . ARG B 1 91 ? 17.615 -6.417 0.739 1.00 39.99 91 ARG B CA 1
ATOM 2036 C C . ARG B 1 91 ? 16.698 -5.194 0.831 1.00 38.42 91 ARG B C 1
ATOM 2037 O O . ARG B 1 91 ? 17.089 -4.163 1.368 1.00 38.67 91 ARG B O 1
ATOM 2045 N N . LEU B 1 92 ? 15.479 -5.311 0.310 1.00 34.49 92 LEU B N 1
ATOM 2046 C CA . LEU B 1 92 ? 14.526 -4.204 0.371 1.00 32.77 92 LEU B CA 1
ATOM 2047 C C . LEU B 1 92 ? 14.247 -3.840 1.827 1.00 30.42 92 LEU B C 1
ATOM 2048 O O . LEU B 1 92 ? 14.319 -2.666 2.219 1.00 30.19 92 LEU B O 1
ATOM 2053 N N . SER B 1 93 ? 13.921 -4.844 2.634 1.00 26.57 93 SER B N 1
ATOM 2054 C CA . SER B 1 93 ? 13.657 -4.616 4.053 1.00 27.20 93 SER B CA 1
ATOM 2055 C C . SER B 1 93 ? 14.829 -3.951 4.793 1.00 27.28 93 SER B C 1
ATOM 2056 O O . SER B 1 93 ? 14.645 -2.960 5.514 1.00 28.49 93 SER B O 1
ATOM 2059 N N . ARG B 1 94 ? 16.029 -4.494 4.627 1.00 26.98 94 ARG B N 1
ATOM 2060 C CA . ARG B 1 94 ? 17.195 -3.954 5.311 1.00 28.44 94 ARG B CA 1
ATOM 2061 C C . ARG B 1 94 ? 17.491 -2.515 4.910 1.00 28.92 94 ARG B C 1
ATOM 2062 O O . ARG B 1 94 ? 17.705 -1.662 5.764 1.00 28.74 94 ARG B O 1
ATOM 2070 N N . SER B 1 95 ? 17.513 -2.254 3.607 1.00 29.07 95 SER B N 1
ATOM 2071 C CA . SER B 1 95 ? 17.810 -0.919 3.124 1.00 29.65 95 SER B CA 1
ATOM 2072 C C . SER B 1 95 ? 16.798 0.087 3.655 1.00 29.83 95 SER B C 1
ATOM 2073 O O . SER B 1 95 ? 17.187 1.141 4.151 1.00 28.84 95 SER B O 1
ATOM 2076 N N . MET B 1 96 ? 15.506 -0.232 3.582 1.00 26.96 96 MET B N 1
ATOM 2077 C CA . MET B 1 96 ? 14.511 0.699 4.091 1.00 28.48 96 MET B CA 1
ATOM 2078 C C . MET B 1 96 ? 14.702 0.967 5.577 1.00 27.49 96 MET B C 1
ATOM 2079 O O . MET B 1 96 ? 14.614 2.113 6.025 1.00 25.48 96 MET B O 1
ATOM 2084 N N . LEU B 1 97 ? 14.975 -0.091 6.336 1.00 25.54 97 LEU B N 1
ATOM 2085 C CA . LEU B 1 97 ? 15.178 0.042 7.772 1.00 26.39 97 LEU B CA 1
ATOM 2086 C C . LEU B 1 97 ? 16.426 0.851 8.145 1.00 24.96 97 LEU B C 1
ATOM 2087 O O . LEU B 1 97 ? 16.376 1.695 9.051 1.00 24.23 97 LEU B O 1
ATOM 2092 N N . GLU B 1 98 ? 17.539 0.585 7.464 1.00 28.51 98 GLU B N 1
ATOM 2093 C CA . GLU B 1 98 ? 18.795 1.318 7.734 1.00 30.18 98 GLU B CA 1
ATOM 2094 C C . GLU B 1 98 ? 18.660 2.817 7.430 1.00 27.63 98 GLU B C 1
ATOM 2095 O O . GLU B 1 98 ? 19.103 3.651 8.215 1.00 28.98 98 GLU B O 1
ATOM 2101 N N . VAL B 1 99 ? 18.058 3.149 6.293 1.00 27.00 99 VAL B N 1
ATOM 2102 C CA . VAL B 1 99 ? 17.884 4.549 5.948 1.00 27.54 99 VAL B CA 1
ATOM 2103 C C . VAL B 1 99 ? 16.931 5.191 6.986 1.00 26.61 99 VAL B C 1
ATOM 2104 O O . VAL B 1 99 ? 17.193 6.283 7.505 1.00 25.19 99 VAL B O 1
ATOM 2108 N N . LEU B 1 100 ? 15.849 4.491 7.319 1.00 25.53 100 LEU B N 1
ATOM 2109 C CA . LEU B 1 100 ? 14.900 4.984 8.314 1.00 25.44 100 LEU B CA 1
ATOM 2110 C C . LEU B 1 100 ? 15.613 5.269 9.628 1.00 25.95 100 LEU B C 1
ATOM 2111 O O . LEU B 1 100 ? 15.339 6.260 10.309 1.00 25.19 100 LEU B O 1
ATOM 2116 N N . ALA B 1 101 ? 16.517 4.365 9.987 1.00 24.52 101 ALA B N 1
ATOM 2117 C CA . ALA B 1 101 ? 17.292 4.469 11.209 1.00 23.80 101 ALA B CA 1
ATOM 2118 C C . ALA B 1 101 ? 18.197 5.699 11.170 1.00 24.10 101 ALA B C 1
ATOM 2119 O O . ALA B 1 101 ? 18.320 6.404 12.165 1.00 24.78 101 ALA B O 1
ATOM 2121 N N . VAL B 1 102 ? 18.837 5.938 10.025 1.00 28.28 102 VAL B N 1
ATOM 2122 C CA . VAL B 1 102 ? 19.725 7.091 9.857 1.00 28.29 102 VAL B CA 1
ATOM 2123 C C . VAL B 1 102 ? 18.920 8.391 9.986 1.00 28.55 102 VAL B C 1
ATOM 2124 O O . VAL B 1 102 ? 19.359 9.350 10.628 1.00 28.40 102 VAL B O 1
ATOM 2128 N N . VAL B 1 103 ? 17.732 8.418 9.391 1.00 24.89 103 VAL B N 1
ATOM 2129 C CA . VAL B 1 103 ? 16.876 9.608 9.492 1.00 24.34 103 VAL B CA 1
ATOM 2130 C C . VAL B 1 103 ? 16.433 9.824 10.953 1.00 24.82 103 VAL B C 1
ATOM 2131 O O . VAL B 1 103 ? 16.500 10.941 11.495 1.00 24.84 103 VAL B O 1
ATOM 2135 N N . ALA B 1 104 ? 15.996 8.748 11.595 1.00 30.29 104 ALA B N 1
ATOM 2136 C CA . ALA B 1 104 ? 15.555 8.842 12.980 1.00 31.45 104 ALA B CA 1
ATOM 2137 C C . ALA B 1 104 ? 16.640 9.447 13.841 1.00 32.78 104 ALA B C 1
ATOM 2138 O O . ALA B 1 104 ? 16.365 10.281 14.708 1.00 32.02 104 ALA B O 1
ATOM 2140 N N . TRP B 1 105 ? 17.884 9.049 13.600 1.00 25.02 105 TRP B N 1
ATOM 2141 C CA . TRP B 1 105 ? 18.969 9.570 14.417 1.00 27.94 105 TRP B CA 1
ATOM 2142 C C . TRP B 1 105 ? 19.575 10.912 14.008 1.00 28.36 105 TRP B C 1
ATOM 2143 O O . TRP B 1 105 ? 19.830 11.752 14.862 1.00 27.87 105 TRP B O 1
ATOM 2154 N N . HIS B 1 106 ? 19.778 11.116 12.709 1.00 29.23 106 HIS B N 1
ATOM 2155 C CA . HIS B 1 106 ? 20.412 12.334 12.208 1.00 31.40 106 HIS B CA 1
ATOM 2156 C C . HIS B 1 106 ? 19.511 13.486 11.725 1.00 30.56 106 HIS B C 1
ATOM 2157 O O . HIS B 1 106 ? 20.017 14.548 11.372 1.00 29.88 106 HIS B O 1
ATOM 2164 N N . GLN B 1 107 ? 18.200 13.286 11.710 1.00 31.48 107 GLN B N 1
ATOM 2165 C CA . GLN B 1 107 ? 17.273 14.318 11.253 1.00 33.09 107 GLN B CA 1
ATOM 2166 C C . GLN B 1 107 ? 17.454 15.694 11.905 1.00 35.39 107 GLN B C 1
ATOM 2167 O O . GLN B 1 107 ? 17.756 15.798 13.093 1.00 35.81 107 GLN B O 1
ATOM 2173 N N . PRO B 1 108 ? 17.291 16.773 11.119 1.00 37.48 108 PRO B N 1
ATOM 2174 C CA . PRO B 1 108 ? 16.955 16.764 9.690 1.00 37.01 108 PRO B CA 1
ATOM 2175 C C . PRO B 1 108 ? 18.209 16.434 8.885 1.00 34.76 108 PRO B C 1
ATOM 2176 O O . PRO B 1 108 ? 19.279 16.991 9.135 1.00 35.36 108 PRO B O 1
ATOM 2180 N N . VAL B 1 109 ? 18.073 15.519 7.926 1.00 31.48 109 VAL B N 1
ATOM 2181 C CA . VAL B 1 109 ? 19.209 15.080 7.113 1.00 29.71 109 VAL B CA 1
ATOM 2182 C C . VAL B 1 109 ? 18.871 14.966 5.631 1.00 29.63 109 VAL B C 1
ATOM 2183 O O . VAL B 1 109 ? 17.753 14.596 5.269 1.00 29.22 109 VAL B O 1
ATOM 2187 N N . THR B 1 110 ? 19.850 15.285 4.786 1.00 28.05 110 THR B N 1
ATOM 2188 C CA . THR B 1 110 ? 19.707 15.229 3.331 1.00 27.09 110 THR B CA 1
ATOM 2189 C C . THR B 1 110 ? 20.121 13.873 2.765 1.00 26.93 110 THR B C 1
ATOM 2190 O O . THR B 1 110 ? 20.772 13.082 3.444 1.00 25.53 110 THR B O 1
ATOM 2194 N N . LYS B 1 111 ? 19.777 13.640 1.498 1.00 31.35 111 LYS B N 1
ATOM 2195 C CA . LYS B 1 111 ? 20.143 12.401 0.825 1.00 32.66 111 LYS B CA 1
ATOM 2196 C C . LYS B 1 111 ? 21.664 12.302 0.762 1.00 31.96 111 LYS B C 1
ATOM 2197 O O . LYS B 1 111 ? 22.231 11.235 0.982 1.00 30.72 111 LYS B O 1
ATOM 2203 N N . GLY B 1 112 ? 22.322 13.413 0.451 1.00 30.88 112 GLY B N 1
ATOM 2204 C CA . GLY B 1 112 ? 23.767 13.396 0.377 1.00 30.37 112 GLY B CA 1
ATOM 2205 C C . GLY B 1 112 ? 24.384 12.985 1.699 1.00 31.86 112 GLY B C 1
ATOM 2206 O O . GLY B 1 112 ? 25.324 12.186 1.744 1.00 32.55 112 GLY B O 1
ATOM 2207 N N . GLU B 1 113 ? 23.845 13.536 2.782 1.00 28.45 113 GLU B N 1
ATOM 2208 C CA . GLU B 1 113 ? 24.327 13.238 4.113 1.00 28.94 113 GLU B CA 1
ATOM 2209 C C . GLU B 1 113 ? 24.081 11.771 4.478 1.00 28.35 113 GLU B C 1
ATOM 2210 O O . GLU B 1 113 ? 24.968 11.100 5.012 1.00 27.95 113 GLU B O 1
ATOM 2216 N N . ILE B 1 114 ? 22.891 11.265 4.171 1.00 26.75 114 ILE B N 1
ATOM 2217 C CA . ILE B 1 114 ? 22.564 9.869 4.466 1.00 27.14 114 ILE B CA 1
ATOM 2218 C C . ILE B 1 114 ? 23.557 8.961 3.742 1.00 30.86 114 ILE B C 1
ATOM 2219 O O . ILE B 1 114 ? 24.063 7.978 4.302 1.00 28.65 114 ILE B O 1
ATOM 2224 N N . GLN B 1 115 ? 23.832 9.296 2.488 1.00 36.09 115 GLN B N 1
ATOM 2225 C CA . GLN B 1 115 ? 24.788 8.524 1.694 1.00 39.85 115 GLN B CA 1
ATOM 2226 C C . GLN B 1 115 ? 26.161 8.475 2.379 1.00 40.23 115 GLN B C 1
ATOM 2227 O O . GLN B 1 115 ? 26.750 7.397 2.524 1.00 40.23 115 GLN B O 1
ATOM 2233 N N . GLN B 1 116 ? 26.654 9.634 2.809 1.00 38.57 116 GLN B N 1
ATOM 2234 C CA . GLN B 1 116 ? 27.946 9.726 3.484 1.00 40.74 116 GLN B CA 1
ATOM 2235 C C . GLN B 1 116 ? 28.016 8.803 4.708 1.00 40.91 116 GLN B C 1
ATOM 2236 O O . GLN B 1 116 ? 28.971 8.048 4.877 1.00 39.90 116 GLN B O 1
ATOM 2242 N N . ILE B 1 117 ? 27.003 8.885 5.565 1.00 38.99 117 ILE B N 1
ATOM 2243 C CA . ILE B 1 117 ? 26.928 8.079 6.779 1.00 39.00 117 ILE B CA 1
ATOM 2244 C C . ILE B 1 117 ? 26.886 6.566 6.491 1.00 39.24 117 ILE B C 1
ATOM 2245 O O . ILE B 1 117 ? 27.564 5.785 7.162 1.00 38.58 117 ILE B O 1
ATOM 2250 N N . ARG B 1 118 ? 26.098 6.174 5.495 1.00 34.14 118 ARG B N 1
ATOM 2251 C CA . ARG B 1 118 ? 25.931 4.781 5.099 1.00 35.98 118 ARG B CA 1
ATOM 2252 C C . ARG B 1 118 ? 27.011 4.249 4.154 1.00 38.05 118 ARG B C 1
ATOM 2253 O O . ARG B 1 118 ? 27.460 3.116 4.292 1.00 35.58 118 ARG B O 1
ATOM 2261 N N . GLY B 1 119 ? 27.392 5.074 3.180 1.00 57.25 119 GLY B N 1
ATOM 2262 C CA . GLY B 1 119 ? 28.359 4.671 2.178 1.00 59.21 119 GLY B CA 1
ATOM 2263 C C . GLY B 1 119 ? 27.642 3.658 1.304 1.00 61.42 119 GLY B C 1
ATOM 2264 O O . GLY B 1 119 ? 28.072 2.506 1.206 1.00 61.25 119 GLY B O 1
ATOM 2265 N N . ALA B 1 120 ? 26.545 4.091 0.677 1.00 61.39 120 ALA B N 1
ATOM 2266 C CA . ALA B 1 120 ? 25.705 3.233 -0.161 1.00 63.12 120 ALA B CA 1
ATOM 2267 C C . ALA B 1 120 ? 25.950 3.322 -1.662 1.00 64.47 120 ALA B C 1
ATOM 2268 O O . ALA B 1 120 ? 27.071 3.561 -2.104 1.00 66.21 120 ALA B O 1
ATOM 2270 N N . SER B 1 121 ? 24.893 3.132 -2.449 1.00 91.26 121 SER B N 1
ATOM 2271 C CA . SER B 1 121 ? 25.021 3.163 -3.904 1.00 90.09 121 SER B CA 1
ATOM 2272 C C . SER B 1 121 ? 24.880 4.537 -4.578 1.00 88.72 121 SER B C 1
ATOM 2273 O O . SER B 1 121 ? 25.748 4.922 -5.359 1.00 91.01 121 SER B O 1
ATOM 2275 N N . PRO B 1 122 ? 23.802 5.298 -4.297 1.00 51.48 122 PRO B N 1
ATOM 2276 C CA . PRO B 1 122 ? 22.639 5.106 -3.426 1.00 48.69 122 PRO B CA 1
ATOM 2277 C C . PRO B 1 122 ? 21.464 4.361 -4.057 1.00 45.30 122 PRO B C 1
ATOM 2278 O O . PRO B 1 122 ? 21.607 3.718 -5.091 1.00 43.54 122 PRO B O 1
ATOM 2282 N N . ASP B 1 123 ? 20.296 4.481 -3.434 1.00 39.46 123 ASP B N 1
ATOM 2283 C CA . ASP B 1 123 ? 19.107 3.779 -3.900 1.00 36.85 123 ASP B CA 1
ATOM 2284 C C . ASP B 1 123 ? 17.829 4.622 -3.844 1.00 35.61 123 ASP B C 1
ATOM 2285 O O . ASP B 1 123 ? 17.887 5.852 -3.861 1.00 33.53 123 ASP B O 1
ATOM 2290 N N . TYR B 1 124 ? 16.674 3.959 -3.778 1.00 33.19 124 TYR B N 1
ATOM 2291 C CA . TYR B 1 124 ? 15.405 4.675 -3.725 1.00 32.39 124 TYR B CA 1
ATOM 2292 C C . TYR B 1 124 ? 14.735 4.580 -2.365 1.00 31.32 124 TYR B C 1
ATOM 2293 O O . TYR B 1 124 ? 13.519 4.714 -2.269 1.00 28.77 124 TYR B O 1
ATOM 2302 N N . SER B 1 125 ? 15.514 4.353 -1.316 1.00 35.00 125 SER B N 1
ATOM 2303 C CA . SER B 1 125 ? 14.930 4.232 0.011 1.00 35.00 125 SER B CA 1
ATOM 2304 C C . SER B 1 125 ? 14.148 5.456 0.458 1.00 35.25 125 SER B C 1
ATOM 2305 O O . SER B 1 125 ? 13.090 5.333 1.076 1.00 34.06 125 SER B O 1
ATOM 2308 N N . ILE B 1 126 ? 14.658 6.646 0.162 1.00 33.56 126 ILE B N 1
ATOM 2309 C CA . ILE B 1 126 ? 13.930 7.852 0.549 1.00 32.91 126 ILE B CA 1
ATOM 2310 C C . ILE B 1 126 ? 12.570 7.886 -0.134 1.00 31.64 126 ILE B C 1
ATOM 2311 O O . ILE B 1 126 ? 11.565 8.187 0.509 1.00 31.06 126 ILE B O 1
ATOM 2316 N N . ASP B 1 127 ? 12.530 7.600 -1.435 1.00 28.41 127 ASP B N 1
ATOM 2317 C CA . ASP B 1 127 ? 11.257 7.619 -2.138 1.00 30.31 127 ASP B CA 1
ATOM 2318 C C . ASP B 1 127 ? 10.305 6.586 -1.540 1.00 30.65 127 ASP B C 1
ATOM 2319 O O . ASP B 1 127 ? 9.113 6.853 -1.363 1.00 28.68 127 ASP B O 1
ATOM 2324 N N . ARG B 1 128 ? 10.831 5.408 -1.218 1.00 35.55 128 ARG B N 1
ATOM 2325 C CA . ARG B 1 128 ? 9.991 4.356 -0.645 1.00 38.21 128 ARG B CA 1
ATOM 2326 C C . ARG B 1 128 ? 9.434 4.772 0.713 1.00 35.54 128 ARG B C 1
ATOM 2327 O O . ARG B 1 128 ? 8.253 4.572 0.996 1.00 37.04 128 ARG B O 1
ATOM 2335 N N . LEU B 1 129 ? 10.273 5.394 1.533 1.00 33.39 129 LEU B N 1
ATOM 2336 C CA . LEU B 1 129 ? 9.850 5.825 2.861 1.00 30.65 129 LEU B CA 1
ATOM 2337 C C . LEU B 1 129 ? 8.850 6.983 2.776 1.00 32.60 129 LEU B C 1
ATOM 2338 O O . LEU B 1 129 ? 7.935 7.083 3.595 1.00 31.12 129 LEU B O 1
ATOM 2343 N N . LEU B 1 130 ? 9.010 7.848 1.779 1.00 29.38 130 LEU B N 1
ATOM 2344 C CA . LEU B 1 130 ? 8.071 8.960 1.599 1.00 32.03 130 LEU B CA 1
ATOM 2345 C C . LEU B 1 130 ? 6.715 8.415 1.138 1.00 31.87 130 LEU B C 1
ATOM 2346 O O . LEU B 1 130 ? 5.675 8.861 1.605 1.00 32.80 130 LEU B O 1
ATOM 2351 N N . ALA B 1 131 ? 6.736 7.458 0.214 1.00 43.35 131 ALA B N 1
ATOM 2352 C CA . ALA B 1 131 ? 5.509 6.856 -0.301 1.00 45.35 131 ALA B CA 1
ATOM 2353 C C . ALA B 1 131 ? 4.728 6.110 0.797 1.00 47.06 131 ALA B C 1
ATOM 2354 O O . ALA B 1 131 ? 3.520 5.905 0.676 1.00 47.95 131 ALA B O 1
ATOM 2356 N N . ARG B 1 132 ? 5.418 5.727 1.870 1.00 40.19 132 ARG B N 1
ATOM 2357 C CA . ARG B 1 132 ? 4.794 5.019 2.991 1.00 38.84 132 ARG B CA 1
ATOM 2358 C C . ARG B 1 132 ? 4.459 5.961 4.140 1.00 38.60 132 ARG B C 1
ATOM 2359 O O . ARG B 1 132 ? 3.971 5.531 5.181 1.00 38.93 132 ARG B O 1
ATOM 2367 N N . GLY B 1 133 ? 4.732 7.250 3.957 1.00 35.94 133 GLY B N 1
ATOM 2368 C CA . GLY B 1 133 ? 4.439 8.222 5.000 1.00 35.36 133 GLY B CA 1
ATOM 2369 C C . GLY B 1 133 ? 5.278 8.123 6.266 1.00 33.56 133 GLY B C 1
ATOM 2370 O O . GLY B 1 133 ? 4.930 8.719 7.285 1.00 32.80 133 GLY B O 1
ATOM 2371 N N . LEU B 1 134 ? 6.391 7.390 6.210 1.00 30.50 134 LEU B N 1
ATOM 2372 C CA . LEU B 1 134 ? 7.266 7.238 7.387 1.00 30.10 134 LEU B CA 1
ATOM 2373 C C . LEU B 1 134 ? 8.232 8.403 7.606 1.00 29.75 134 LEU B C 1
ATOM 2374 O O . LEU B 1 134 ? 8.733 8.605 8.713 1.00 30.56 134 LEU B O 1
ATOM 2379 N N . ILE B 1 135 ? 8.530 9.138 6.544 1.00 28.54 135 ILE B N 1
ATOM 2380 C CA . ILE B 1 135 ? 9.398 10.303 6.653 1.00 29.88 135 ILE B CA 1
ATOM 2381 C C . ILE B 1 135 ? 8.718 11.429 5.870 1.00 30.70 135 ILE B C 1
ATOM 2382 O O . ILE B 1 135 ? 7.788 11.190 5.097 1.00 32.04 135 ILE B O 1
ATOM 2387 N N . GLU B 1 136 ? 9.204 12.644 6.065 1.00 29.92 136 GLU B N 1
ATOM 2388 C CA . GLU B 1 136 ? 8.663 13.808 5.400 1.00 31.79 136 GLU B CA 1
ATOM 2389 C C . GLU B 1 136 ? 9.755 14.868 5.328 1.00 31.49 136 GLU B C 1
ATOM 2390 O O . GLU B 1 136 ? 10.783 14.763 5.998 1.00 27.44 136 GLU B O 1
ATOM 2396 N N . VAL B 1 137 ? 9.516 15.905 4.531 1.00 38.77 137 VAL B N 1
ATOM 2397 C CA . VAL B 1 137 ? 10.478 17.000 4.405 1.00 38.21 137 VAL B CA 1
ATOM 2398 C C . VAL B 1 137 ? 10.383 17.912 5.632 1.00 39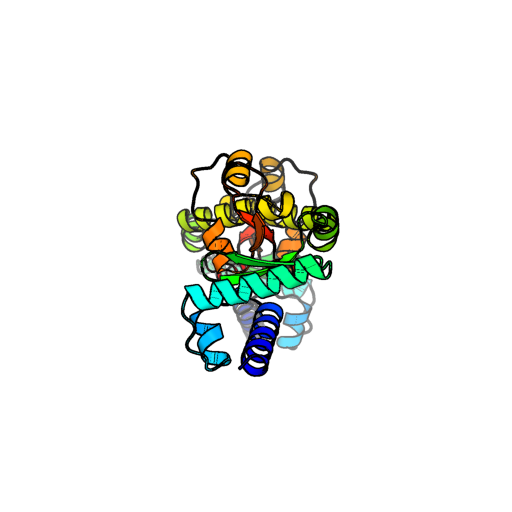.30 137 VAL B C 1
ATOM 2399 O O . VAL B 1 137 ? 9.288 18.236 6.081 1.00 41.96 137 VAL B O 1
ATOM 2403 N N . ARG B 1 138 ? 11.527 18.323 6.168 1.00 32.97 138 ARG B N 1
ATOM 2404 C CA . ARG B 1 138 ? 11.582 19.217 7.320 1.00 35.04 138 ARG B CA 1
ATOM 2405 C C . ARG B 1 138 ? 12.072 20.598 6.892 1.00 35.95 138 ARG B C 1
ATOM 2406 O O . ARG B 1 138 ? 12.005 21.556 7.667 1.00 36.93 138 ARG B O 1
ATOM 2414 N N . GLY B 1 139 ? 12.587 20.682 5.668 1.00 37.12 139 GLY B N 1
ATOM 2415 C CA . GLY B 1 139 ? 13.099 21.936 5.144 1.00 37.13 139 GLY B CA 1
ATOM 2416 C C . GLY B 1 139 ? 14.220 21.715 4.138 1.00 34.41 139 GLY B C 1
ATOM 2417 O O . GLY B 1 139 ? 14.298 20.647 3.542 1.00 32.63 139 GLY B O 1
ATOM 2418 N N . ARG B 1 140 ? 15.066 22.727 3.944 1.00 34.97 140 ARG B N 1
ATOM 2419 C CA . ARG B 1 140 ? 16.196 22.654 3.019 1.00 35.43 140 ARG B CA 1
ATOM 2420 C C . ARG B 1 140 ? 17.492 22.996 3.736 1.00 36.84 140 ARG B C 1
ATOM 2421 O O . ARG B 1 140 ? 17.565 23.965 4.506 1.00 36.68 140 ARG B O 1
ATOM 2429 N N . ALA B 1 141 ? 18.525 22.199 3.484 1.00 33.62 141 ALA B N 1
ATOM 2430 C CA . ALA B 1 141 ? 19.803 22.422 4.144 1.00 34.25 141 ALA B CA 1
ATOM 2431 C C . ALA B 1 141 ? 20.512 23.658 3.636 1.00 35.42 141 ALA B C 1
ATOM 2432 O O . ALA B 1 141 ? 20.337 24.066 2.490 1.00 33.32 141 ALA B O 1
ATOM 2434 N N . ASP B 1 142 ? 21.339 24.233 4.498 1.00 39.08 142 ASP B N 1
ATOM 2435 C CA . ASP B 1 142 ? 22.105 25.404 4.122 1.00 41.63 142 ASP B CA 1
ATOM 2436 C C . ASP B 1 142 ? 23.398 24.920 3.511 1.00 39.83 142 ASP B C 1
ATOM 2437 O O . ASP B 1 142 ? 24.450 24.939 4.151 1.00 38.26 142 ASP B O 1
ATOM 2442 N N . SER B 1 143 ? 23.296 24.445 2.277 1.00 33.31 143 SER B N 1
ATOM 2443 C CA . SER B 1 143 ? 24.451 23.946 1.547 1.00 33.90 143 SER B CA 1
ATOM 2444 C C . SER B 1 143 ? 24.205 24.126 0.053 1.00 33.47 143 SER B C 1
ATOM 2445 O O . SER B 1 143 ? 23.083 24.410 -0.372 1.00 32.99 143 SER B O 1
ATOM 2448 N N . PRO B 1 144 ? 25.257 23.986 -0.766 1.00 41.00 144 PRO B N 1
ATOM 2449 C CA . PRO B 1 144 ? 25.099 24.155 -2.217 1.00 41.21 144 PRO B CA 1
ATOM 2450 C C . PRO B 1 144 ? 23.861 23.491 -2.833 1.00 41.94 144 PRO B C 1
ATOM 2451 O O . PRO B 1 144 ? 23.706 22.273 -2.776 1.00 41.65 144 PRO B O 1
ATOM 2455 N N . GLY B 1 145 ? 22.982 24.299 -3.420 1.00 45.27 145 GLY B N 1
ATOM 2456 C CA . GLY B 1 145 ? 21.787 23.752 -4.038 1.00 44.87 145 GLY B CA 1
ATOM 2457 C C . GLY B 1 145 ? 20.586 23.616 -3.115 1.00 44.88 145 GLY B C 1
ATOM 2458 O O . GLY B 1 145 ? 19.497 23.264 -3.572 1.00 44.92 145 GLY B O 1
ATOM 2459 N N . ARG B 1 146 ? 20.778 23.878 -1.824 1.00 35.25 146 ARG B N 1
ATOM 2460 C CA . ARG B 1 146 ? 19.686 23.795 -0.858 1.00 36.54 146 ARG B CA 1
ATOM 2461 C C . ARG B 1 146 ? 18.900 22.488 -0.937 1.00 34.04 146 ARG B C 1
ATOM 2462 O O . ARG B 1 146 ? 17.682 22.495 -1.169 1.00 33.35 146 ARG B O 1
ATOM 2470 N N . PRO B 1 147 ? 19.577 21.348 -0.730 1.00 30.72 147 PRO B N 1
ATOM 2471 C CA . PRO B 1 147 ? 18.873 20.061 -0.797 1.00 29.81 147 PRO B CA 1
ATOM 2472 C C . PRO B 1 147 ? 17.858 19.860 0.326 1.00 27.07 147 PRO B C 1
ATOM 2473 O O . PRO B 1 147 ? 18.017 20.381 1.424 1.00 24.62 147 PRO B O 1
ATOM 2477 N N . LEU B 1 148 ? 16.807 19.101 0.024 1.00 32.01 148 LEU B N 1
ATOM 2478 C CA . LEU B 1 148 ? 15.750 18.804 0.985 1.00 30.50 148 LEU B CA 1
ATOM 2479 C C . LEU B 1 148 ? 16.300 17.986 2.156 1.00 31.13 148 LEU B C 1
ATOM 2480 O O . LEU B 1 148 ? 17.162 17.127 1.966 1.00 28.67 148 LEU B O 1
ATOM 2485 N N . GLN B 1 149 ? 15.794 18.275 3.356 1.00 26.39 149 GLN B N 1
ATOM 2486 C CA . GLN B 1 149 ? 16.172 17.568 4.576 1.00 26.80 149 GLN B CA 1
ATOM 2487 C C . GLN B 1 149 ? 14.965 16.750 4.978 1.00 28.43 149 GLN B C 1
ATOM 2488 O O . GLN B 1 149 ? 13.831 17.205 4.804 1.00 31.54 149 GLN B O 1
ATOM 2494 N N . TYR B 1 150 ? 15.194 15.560 5.526 1.00 28.66 150 TYR B N 1
ATOM 2495 C CA . TYR B 1 150 ? 14.087 14.698 5.935 1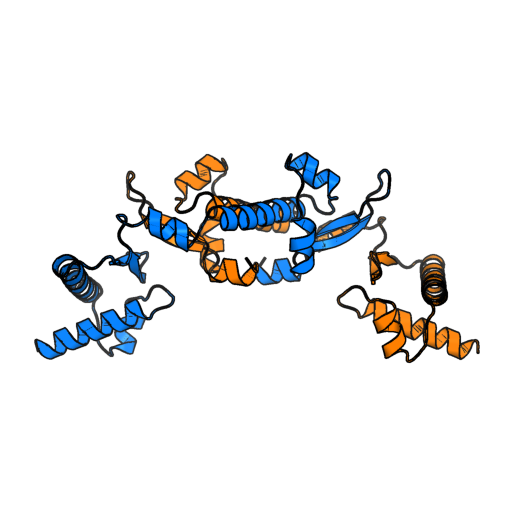.00 28.35 150 TYR B CA 1
ATOM 2496 C C . TYR B 1 150 ? 14.063 14.396 7.417 1.00 27.79 150 TYR B C 1
ATOM 2497 O O . TYR B 1 150 ? 15.083 14.477 8.088 1.00 27.02 150 TYR B O 1
ATOM 2506 N N . GLY B 1 151 ? 12.880 14.045 7.914 1.00 26.92 151 GLY B N 1
ATOM 2507 C CA . GLY B 1 151 ? 12.717 13.706 9.320 1.00 28.96 151 GLY B CA 1
ATOM 2508 C C . GLY B 1 151 ? 11.627 12.650 9.402 1.00 29.50 151 GLY B C 1
ATOM 2509 O O . GLY B 1 151 ? 10.911 12.438 8.427 1.00 28.03 151 GLY B O 1
ATOM 2510 N N . THR B 1 152 ? 11.501 11.979 10.543 1.00 32.32 152 THR B N 1
ATOM 2511 C CA . THR B 1 152 ? 10.472 10.957 10.696 1.00 33.40 152 THR B CA 1
ATOM 2512 C C . THR B 1 152 ? 9.115 11.647 10.904 1.00 35.54 152 THR B C 1
ATOM 2513 O O . THR B 1 152 ? 9.068 12.840 11.178 1.00 36.72 152 THR B O 1
ATOM 2517 N N . THR B 1 153 ? 8.027 10.889 10.793 1.00 38.74 153 THR B N 1
ATOM 2518 C CA . THR B 1 153 ? 6.667 11.429 10.925 1.00 41.03 153 THR B CA 1
ATOM 2519 C C . THR B 1 153 ? 5.917 10.897 12.157 1.00 43.87 153 THR B C 1
ATOM 2520 O O . THR B 1 153 ? 6.304 9.880 12.732 1.00 43.33 153 THR B O 1
ATOM 2524 N N . GLU B 1 154 ? 4.838 11.578 12.557 1.00 44.63 154 GLU B N 1
ATOM 2525 C CA . GLU B 1 154 ? 4.050 11.121 13.705 1.00 45.28 154 GLU B CA 1
ATOM 2526 C C . GLU B 1 154 ? 3.436 9.783 13.301 1.00 43.59 154 GLU B C 1
ATOM 2527 O O . GLU B 1 154 ? 3.089 8.951 14.140 1.00 44.69 154 GLU B O 1
ATOM 2533 N N . VAL B 1 155 ? 3.312 9.591 11.994 1.00 36.27 155 VAL B N 1
ATOM 2534 C CA . VAL B 1 155 ? 2.786 8.360 11.448 1.00 35.37 155 VAL B CA 1
ATOM 2535 C C . VAL B 1 155 ? 3.747 7.230 11.816 1.00 36.02 155 VAL B C 1
ATOM 2536 O O . VAL B 1 155 ? 3.326 6.137 12.215 1.00 35.19 155 VAL B O 1
ATOM 2540 N N . PHE B 1 156 ? 5.043 7.494 11.667 1.00 34.93 156 PHE B N 1
ATOM 2541 C CA . PHE B 1 156 ? 6.071 6.507 12.016 1.00 34.33 156 PHE B CA 1
ATOM 2542 C C . PHE B 1 156 ? 6.039 6.257 13.523 1.00 32.92 156 PHE B C 1
ATOM 2543 O O . PHE B 1 156 ? 6.011 5.116 13.972 1.00 32.15 156 PHE B O 1
ATOM 2551 N N . LEU B 1 157 ? 6.054 7.333 14.299 1.00 33.13 157 LEU B N 1
ATOM 2552 C CA . LEU B 1 157 ? 6.051 7.204 15.744 1.00 35.88 157 LEU B CA 1
ATOM 2553 C C . LEU B 1 157 ? 4.845 6.435 16.275 1.00 38.01 157 LEU B C 1
ATOM 2554 O O . LEU B 1 157 ? 4.998 5.560 17.129 1.00 37.05 157 LEU B O 1
ATOM 2559 N N . ASP B 1 158 ? 3.654 6.748 15.767 1.00 47.13 158 ASP B N 1
ATOM 2560 C CA . ASP B 1 158 ? 2.427 6.069 16.206 1.00 49.79 158 ASP B CA 1
ATOM 2561 C C . ASP B 1 158 ? 2.486 4.585 15.859 1.00 51.12 158 ASP B C 1
ATOM 2562 O O . ASP B 1 158 ? 2.170 3.726 16.682 1.00 53.10 158 ASP B O 1
ATOM 2567 N N . LEU B 1 159 ? 2.897 4.287 14.634 1.00 46.09 159 LEU B N 1
ATOM 2568 C CA . LEU B 1 159 ? 2.982 2.910 14.188 1.00 47.11 159 LEU B CA 1
ATOM 2569 C C . LEU B 1 159 ? 3.937 2.097 15.070 1.00 47.77 159 LEU B C 1
ATOM 2570 O O . LEU B 1 159 ? 3.595 0.996 15.502 1.00 48.84 159 LEU B O 1
ATOM 2575 N N . PHE B 1 160 ? 5.113 2.636 15.371 1.00 45.82 160 PHE B N 1
ATOM 2576 C CA . PHE B 1 160 ? 6.077 1.919 16.206 1.00 46.61 160 PHE B CA 1
ATOM 2577 C C . PHE B 1 160 ? 5.890 2.080 17.705 1.00 48.01 160 PHE B C 1
ATOM 2578 O O . PHE B 1 160 ? 6.751 1.668 18.493 1.00 46.48 160 PHE B O 1
ATOM 2586 N N . HIS B 1 161 ? 4.777 2.696 18.094 1.00 49.41 161 HIS B N 1
ATOM 2587 C CA . HIS B 1 161 ? 4.451 2.897 19.497 1.00 51.57 161 HIS B CA 1
ATOM 2588 C C . HIS B 1 161 ? 5.533 3.638 20.285 1.00 52.11 161 HIS B C 1
ATOM 2589 O O . HIS B 1 161 ? 5.762 3.335 21.460 1.00 52.20 161 HIS B O 1
ATOM 2596 N N . LEU B 1 162 ? 6.194 4.607 19.658 1.00 57.21 162 LEU B N 1
ATOM 2597 C CA . LEU B 1 162 ? 7.238 5.368 20.344 1.00 58.30 162 LEU B CA 1
ATOM 2598 C C . LEU B 1 162 ? 6.686 6.173 21.520 1.00 60.19 162 LEU B C 1
ATOM 2599 O O . LEU B 1 162 ? 5.469 6.481 21.513 1.00 60.67 162 LEU B O 1
#

Radius of gyration: 27.18 Å; Cα contacts (8 Å, |Δi|>4): 376; chains: 2; bounding box: 42×87×48 Å

Organism: Chlorobaculum tepidum (strain ATCC 49652 / DSM 12025 / NBRC 103806 / TLS) (NCBI:txid194439)

Nearest PDB structures (foldseek):
  1t6s-assembly1_A  TM=1.006E+00  e=1.822E-32  Chlorobaculum tepidum TLS
  4i98-assembly1_B  TM=4.572E-01  e=2.890E-13  Streptococcus pneumoniae P1031
  2z99-assembly1_A-2  TM=4.612E-01  e=9.315E-13  Mycobacterium tuberculosis
  3w6j-assembly1_C  TM=4.490E-01  e=2.315E-12  Geobacillus stearothermophilus
  4i98-assembly1_C  TM=4.549E-01  e=5.598E-11  Streptococcus pneumoniae P1031

B-factor: mean 40.6, std 12.25, range [22.93, 98.91]